Protein AF-A0A397H5K2-F1 (afdb_monomer_lite)

Sequence (214 aa):
MTKSHKAKKAKKAKRFSIASPIKAIKKKGKKNQKNKITKKQISQLGRFYYDLMTKKKNKKASSSSSSSSSSSSSSSSEQVSQSLISSSSSDEDKRIKPLDDESYKRIKKEVFLVVDSEMNTVYQINDRLTWAAQKHDVITKLLPPLKRKINKKYKVTGAEIIKMLQRRHRSRHRVNNIGNQGPRAVINDSRRKLKNTAINDKKKRRRRAVDFMI

pLDDT: mean 75.29, std 22.24, range [30.12, 97.62]

Organism: NCBI:txid1348612

Foldseek 3Di:
DDDDDDDDDDDDDDDDDPDDDDDDPPPPDPPPPDPDDDPVNVVVVVVVVVCVVVVVPPPDDDDDDDDDDDDDDDDDDDDDDDDPPPPPPPPVPPPPDPFDPVLLVVQLVVLVCCVVPVCCVQDNDDLQDDCVVCVVVCLPGVLPVSVVPGDPVGPDDSVSSSVSVNVVSVVSNVVVVQVVVDDVSVVVVVVVVVVVVVVVVVVVVVVVVVVVVD

Secondary structure (DSSP, 8-state):
--------------------------------------HHHHHHHHHHHHHHHHHTT-SS------------------------------------PPPPHHHHHHHHHHHHHHHHTTSTTT----TTS-HHHHHHHIIIIIHHHHHHHS-TTS---HHHHHHHHHHHHHHHHHHHHHHTT-HHHHHHHHHHHHHHHHHHHHHHHHHHHHHTT-

Radius of gyration: 37.09 Å; chains: 1; bounding box: 49×86×140 Å

Structure (mmCIF, N/CA/C/O backbone):
data_AF-A0A397H5K2-F1
#
_entry.id   AF-A0A397H5K2-F1
#
loop_
_atom_site.group_PDB
_atom_site.id
_atom_site.type_symbol
_atom_site.label_atom_id
_atom_site.label_alt_id
_atom_site.label_comp_id
_atom_site.label_asym_id
_atom_site.label_entity_id
_atom_site.label_seq_id
_atom_site.pdbx_PDB_ins_code
_atom_site.Cartn_x
_atom_site.Cartn_y
_atom_site.Cartn_z
_atom_site.occupancy
_atom_site.B_iso_or_equiv
_atom_site.auth_seq_id
_atom_site.auth_comp_id
_atom_site.auth_asym_id
_atom_site.auth_atom_id
_atom_site.pdbx_PDB_model_num
ATOM 1 N N . MET A 1 1 ? 10.176 -40.083 -82.878 1.00 45.12 1 MET A N 1
ATOM 2 C CA . MET A 1 1 ? 10.936 -39.079 -82.099 1.00 45.12 1 MET A CA 1
ATOM 3 C C . MET A 1 1 ? 10.334 -37.706 -82.348 1.00 45.12 1 MET A C 1
ATOM 5 O O . MET A 1 1 ? 10.550 -37.200 -83.430 1.00 45.12 1 MET A O 1
ATOM 9 N N . THR A 1 2 ? 9.615 -37.112 -81.392 1.00 45.12 2 THR A N 1
ATOM 10 C CA . THR A 1 2 ? 9.412 -35.648 -81.301 1.00 45.12 2 THR A CA 1
ATOM 11 C C . THR A 1 2 ? 8.829 -35.309 -79.925 1.00 45.12 2 THR A C 1
ATOM 13 O O . THR A 1 2 ? 7.713 -35.687 -79.585 1.00 45.12 2 THR A O 1
ATOM 16 N N . LYS A 1 3 ? 9.622 -34.619 -79.097 1.00 45.41 3 LYS A N 1
ATOM 17 C CA . LYS A 1 3 ? 9.184 -33.997 -77.838 1.00 45.41 3 LYS A CA 1
ATOM 18 C C . LYS A 1 3 ? 8.411 -32.718 -78.163 1.00 45.41 3 LYS A C 1
ATOM 20 O O . LYS A 1 3 ? 8.861 -31.947 -79.004 1.00 45.41 3 LYS A O 1
ATOM 25 N N . SER A 1 4 ? 7.340 -32.426 -77.428 1.00 47.06 4 SER A N 1
ATOM 26 C CA . SER A 1 4 ? 6.843 -31.052 -77.305 1.00 47.06 4 SER A CA 1
ATOM 27 C C . SER A 1 4 ? 6.248 -30.814 -75.919 1.00 47.06 4 SER A C 1
ATOM 29 O O . SER A 1 4 ? 5.194 -31.332 -75.561 1.00 47.06 4 SER A O 1
ATOM 31 N N . HIS A 1 5 ? 6.982 -30.035 -75.127 1.00 48.81 5 HIS A N 1
ATOM 32 C CA . HIS A 1 5 ? 6.535 -29.427 -73.882 1.00 48.81 5 HIS A CA 1
ATOM 33 C C . HIS A 1 5 ? 5.795 -28.125 -74.200 1.00 48.81 5 HIS A C 1
ATOM 35 O O . HIS A 1 5 ? 6.306 -27.309 -74.970 1.00 48.81 5 HIS A O 1
ATOM 41 N N . LYS A 1 6 ? 4.671 -27.840 -73.525 1.00 50.66 6 LYS A N 1
ATOM 42 C CA . LYS A 1 6 ? 4.200 -26.452 -73.408 1.00 50.66 6 LYS A CA 1
ATOM 43 C C . LYS A 1 6 ? 3.685 -26.103 -72.011 1.00 50.66 6 LYS A C 1
ATOM 45 O O . LYS A 1 6 ? 2.751 -26.686 -71.475 1.00 50.66 6 LYS A O 1
ATOM 50 N N . ALA A 1 7 ? 4.407 -25.132 -71.463 1.00 55.34 7 ALA A N 1
ATOM 51 C CA . ALA A 1 7 ? 4.370 -24.480 -70.164 1.00 55.34 7 ALA A CA 1
ATOM 52 C C . ALA A 1 7 ? 2.993 -24.066 -69.604 1.00 55.34 7 ALA A C 1
ATOM 54 O O . ALA A 1 7 ? 2.183 -23.427 -70.277 1.00 55.34 7 ALA A O 1
ATOM 55 N N . LYS A 1 8 ? 2.825 -24.284 -68.290 1.00 53.91 8 LYS A N 1
ATOM 56 C CA . LYS A 1 8 ? 1.855 -23.591 -67.427 1.00 53.91 8 LYS A CA 1
ATOM 57 C C . LYS A 1 8 ? 2.276 -22.120 -67.261 1.00 53.91 8 LYS A C 1
ATOM 59 O O . LYS A 1 8 ? 3.333 -21.840 -66.700 1.00 53.91 8 LYS A O 1
ATOM 64 N N . LYS A 1 9 ? 1.447 -21.169 -67.706 1.00 50.69 9 LYS A N 1
ATOM 65 C CA . LYS A 1 9 ? 1.611 -19.734 -67.399 1.00 50.69 9 LYS A CA 1
ATOM 66 C C . LYS A 1 9 ? 1.056 -19.432 -66.002 1.00 50.69 9 LYS A C 1
ATOM 68 O O . LYS A 1 9 ? -0.155 -19.438 -65.802 1.00 50.69 9 LYS A O 1
ATOM 73 N N . ALA A 1 10 ? 1.935 -19.119 -65.053 1.00 53.38 10 ALA A N 1
ATOM 74 C CA . ALA A 1 10 ? 1.568 -18.534 -63.765 1.00 53.38 10 ALA A CA 1
ATOM 75 C C . ALA A 1 10 ? 1.281 -17.028 -63.934 1.00 53.38 10 ALA A C 1
ATOM 77 O O . ALA A 1 10 ? 2.137 -16.271 -64.395 1.00 53.38 10 ALA A O 1
ATOM 78 N N . LYS A 1 11 ? 0.075 -16.576 -63.564 1.00 55.69 11 LYS A N 1
ATOM 79 C CA . LYS A 1 11 ? -0.276 -15.148 -63.509 1.00 55.69 11 LYS A CA 1
ATOM 80 C C . LYS A 1 11 ? 0.420 -14.506 -62.301 1.00 55.69 11 LYS A C 1
ATOM 82 O O . LYS A 1 11 ? 0.023 -14.712 -61.160 1.00 55.69 11 LYS A O 1
ATOM 87 N N . LYS A 1 12 ? 1.472 -13.726 -62.558 1.00 49.00 12 LYS A N 1
ATOM 88 C CA . LYS A 1 12 ? 2.195 -12.927 -61.558 1.00 49.00 12 LYS A CA 1
ATOM 89 C C . LYS A 1 12 ? 1.350 -11.704 -61.182 1.00 49.00 12 LYS A C 1
ATOM 91 O O . LYS A 1 12 ? 1.201 -10.787 -61.986 1.00 49.00 12 LYS A O 1
ATOM 96 N N . ALA A 1 13 ? 0.791 -11.690 -59.973 1.00 56.00 13 ALA A N 1
ATOM 97 C CA . ALA A 1 13 ? 0.089 -10.529 -59.434 1.00 56.00 13 ALA A CA 1
ATOM 98 C C . ALA A 1 13 ? 1.076 -9.362 -59.227 1.00 56.00 13 ALA A C 1
ATOM 100 O O . ALA A 1 13 ? 2.040 -9.475 -58.466 1.00 56.00 13 ALA A O 1
ATOM 101 N N . LYS A 1 14 ? 0.848 -8.236 -59.915 1.00 55.22 14 LYS A N 1
ATOM 102 C CA . LYS A 1 14 ? 1.554 -6.968 -59.674 1.00 55.22 14 LYS A CA 1
ATOM 103 C C . LYS A 1 14 ? 1.101 -6.411 -58.320 1.00 55.22 14 LYS A C 1
ATOM 105 O O . LYS A 1 14 ? 0.014 -5.856 -58.208 1.00 55.22 14 LYS A O 1
ATOM 110 N N . ARG A 1 15 ? 1.933 -6.561 -57.285 1.00 50.03 15 ARG A N 1
ATOM 111 C CA . ARG A 1 15 ? 1.780 -5.830 -56.018 1.00 50.03 15 ARG A CA 1
ATOM 112 C C . ARG A 1 15 ? 2.210 -4.383 -56.258 1.00 50.03 15 ARG A C 1
ATOM 114 O O . ARG A 1 15 ? 3.400 -4.115 -56.380 1.00 50.03 15 ARG A O 1
ATOM 121 N N . PHE A 1 16 ? 1.251 -3.468 -56.346 1.00 46.41 16 PHE A N 1
ATOM 122 C CA . PHE A 1 16 ? 1.527 -2.035 -56.295 1.00 46.41 16 PHE A CA 1
ATOM 123 C C . PHE A 1 16 ? 1.920 -1.666 -54.858 1.00 46.41 16 PHE A C 1
ATOM 125 O O . PHE A 1 16 ? 1.102 -1.708 -53.943 1.00 46.41 16 PHE A O 1
ATOM 132 N N . SER A 1 17 ? 3.200 -1.369 -54.645 1.00 47.09 17 SER A N 1
ATOM 133 C CA . SER A 1 17 ? 3.731 -0.853 -53.385 1.00 47.09 17 SER A CA 1
ATOM 134 C C . SER A 1 17 ? 3.527 0.659 -53.332 1.00 47.09 17 SER A C 1
ATOM 136 O O . SER A 1 17 ? 4.267 1.407 -53.969 1.00 47.09 17 SER A O 1
ATOM 138 N N . ILE A 1 18 ? 2.534 1.113 -52.571 1.00 55.47 18 ILE A N 1
ATOM 139 C CA . ILE A 1 18 ? 2.355 2.534 -52.258 1.00 55.47 18 ILE A CA 1
ATOM 140 C C . ILE A 1 18 ? 3.310 2.853 -51.103 1.00 55.47 18 ILE A C 1
ATOM 142 O O . ILE A 1 18 ? 2.991 2.650 -49.933 1.00 55.47 18 ILE A O 1
ATOM 146 N N . ALA A 1 19 ? 4.535 3.255 -51.432 1.00 51.81 19 ALA A N 1
ATOM 147 C CA . ALA A 1 19 ? 5.499 3.728 -50.449 1.00 51.81 19 ALA A CA 1
ATOM 148 C C . ALA A 1 19 ? 5.222 5.208 -50.152 1.00 51.81 19 ALA A C 1
ATOM 150 O O . ALA A 1 19 ? 5.597 6.084 -50.927 1.00 51.81 19 ALA A O 1
ATOM 151 N N . SER A 1 20 ? 4.562 5.494 -49.031 1.00 55.44 20 SER A N 1
ATOM 152 C CA . SER A 1 20 ? 4.450 6.865 -48.524 1.00 55.44 20 SER A CA 1
ATOM 153 C C . SER A 1 20 ? 5.780 7.285 -47.882 1.00 55.44 20 SER A C 1
ATOM 155 O O . SER A 1 20 ? 6.252 6.592 -46.976 1.00 55.44 20 SER A O 1
ATOM 157 N N . PRO A 1 21 ? 6.404 8.410 -48.277 1.00 52.28 21 PRO A N 1
ATOM 158 C CA . PRO A 1 21 ? 7.606 8.890 -47.609 1.00 52.28 21 PRO A CA 1
ATOM 159 C C . PRO A 1 21 ? 7.243 9.465 -46.233 1.00 52.28 21 PRO A C 1
ATOM 161 O O . PRO A 1 21 ? 6.681 10.555 -46.113 1.00 52.28 21 PRO A O 1
ATOM 164 N N . ILE A 1 22 ? 7.578 8.736 -45.166 1.00 59.78 22 ILE A N 1
ATOM 165 C CA . ILE A 1 22 ? 7.483 9.237 -43.791 1.00 59.78 22 ILE A CA 1
ATOM 166 C C . ILE A 1 22 ? 8.608 10.259 -43.593 1.00 59.78 22 ILE A C 1
ATOM 168 O O . ILE A 1 22 ? 9.769 9.900 -43.397 1.00 59.78 22 ILE A O 1
ATOM 172 N N . LYS A 1 23 ? 8.275 11.554 -43.634 1.00 56.56 23 LYS A N 1
ATOM 173 C CA . LYS A 1 23 ? 9.193 12.621 -43.215 1.00 56.56 23 LYS A CA 1
ATOM 174 C C . LYS A 1 23 ? 9.521 12.434 -41.730 1.00 56.56 23 LYS A C 1
ATOM 176 O O . LYS A 1 23 ? 8.657 12.568 -40.865 1.00 56.56 23 LYS A O 1
ATOM 181 N N . ALA A 1 24 ? 10.780 12.125 -41.431 1.00 57.22 24 ALA A N 1
ATOM 182 C CA . ALA A 1 24 ? 11.277 12.009 -40.069 1.00 57.22 24 ALA A CA 1
ATOM 183 C C . ALA A 1 24 ? 11.284 13.387 -39.382 1.00 57.22 24 ALA A C 1
ATOM 185 O O . ALA A 1 24 ? 12.167 14.213 -39.608 1.00 57.22 24 ALA A O 1
ATOM 186 N N . ILE A 1 25 ? 10.311 13.638 -38.504 1.00 58.19 25 ILE A N 1
ATOM 187 C CA . ILE A 1 25 ? 10.335 14.798 -37.609 1.00 58.19 25 ILE A CA 1
ATOM 188 C C . ILE A 1 25 ? 11.354 14.509 -36.502 1.00 58.19 25 ILE A C 1
ATOM 190 O O . ILE A 1 25 ? 11.092 13.772 -35.548 1.00 58.19 25 ILE A O 1
ATOM 194 N N . LYS A 1 26 ? 12.546 15.100 -36.626 1.00 52.75 26 LYS A N 1
ATOM 195 C CA . LYS A 1 26 ? 13.606 15.070 -35.613 1.00 52.75 26 LYS A CA 1
ATOM 196 C C . LYS A 1 26 ? 13.144 15.860 -34.382 1.00 52.75 26 LYS A C 1
ATOM 198 O O . LYS A 1 26 ? 13.408 17.054 -34.264 1.00 52.75 26 LYS A O 1
ATOM 203 N N . LYS A 1 27 ? 12.452 15.205 -33.442 1.00 56.56 27 LYS A N 1
ATOM 204 C CA . LYS A 1 27 ? 12.183 15.776 -32.112 1.00 56.56 27 LYS A CA 1
ATOM 205 C C . LYS A 1 27 ? 13.523 16.048 -31.419 1.00 56.56 27 LYS A C 1
ATOM 207 O O . LYS A 1 27 ? 14.153 15.134 -30.889 1.00 56.56 27 LYS A O 1
ATOM 212 N N . LYS A 1 28 ? 13.965 17.311 -31.408 1.00 51.00 28 LYS A N 1
ATOM 213 C CA . LYS A 1 28 ? 15.027 17.789 -30.512 1.00 51.00 28 LYS A CA 1
ATOM 214 C C . LYS A 1 28 ? 14.521 17.641 -29.075 1.00 51.00 28 LYS A C 1
ATOM 216 O O . LYS A 1 28 ? 13.790 18.486 -28.570 1.00 51.00 28 LYS A O 1
ATOM 221 N N . GLY A 1 29 ? 14.884 16.541 -28.422 1.00 45.09 29 GLY A N 1
ATOM 222 C CA . GLY A 1 29 ? 14.661 16.372 -26.993 1.00 45.09 29 GLY A CA 1
ATOM 223 C C . GLY A 1 29 ? 15.452 17.427 -26.224 1.00 45.09 29 GLY A C 1
ATOM 224 O O . GLY A 1 29 ? 16.683 17.405 -26.236 1.00 45.09 29 GLY A O 1
ATOM 225 N N . LYS A 1 30 ? 14.762 18.345 -25.538 1.00 57.81 30 LYS A N 1
ATOM 226 C CA . LYS A 1 30 ? 15.379 19.157 -24.485 1.00 57.81 30 LYS A CA 1
ATOM 227 C C . LYS A 1 30 ? 15.817 18.200 -23.371 1.00 57.81 30 LYS A C 1
ATOM 229 O O . LYS A 1 30 ? 14.989 17.666 -22.636 1.00 57.81 30 LYS A O 1
ATOM 234 N N . LYS A 1 31 ? 17.123 17.934 -23.276 1.00 53.41 31 LYS A N 1
ATOM 235 C CA . LYS A 1 31 ? 17.721 17.253 -22.121 1.00 53.41 31 LYS A CA 1
ATOM 236 C C . LYS A 1 31 ? 17.530 18.158 -20.904 1.00 53.41 31 LYS A C 1
ATOM 238 O O . LYS A 1 31 ? 18.210 19.171 -20.787 1.00 53.41 31 LYS A O 1
ATOM 243 N N . ASN A 1 32 ? 16.635 17.779 -19.997 1.00 55.97 32 ASN A N 1
ATOM 244 C CA . ASN A 1 32 ? 16.590 18.353 -18.655 1.00 55.97 32 ASN A CA 1
ATOM 245 C C . ASN A 1 32 ? 17.925 18.052 -17.961 1.00 55.97 32 ASN A C 1
ATOM 247 O O . ASN A 1 32 ? 18.196 16.902 -17.601 1.00 55.97 32 ASN A O 1
ATOM 251 N N . GLN A 1 33 ? 18.775 19.069 -17.810 1.00 58.09 33 GLN A N 1
ATOM 252 C CA . GLN A 1 33 ? 19.992 18.974 -17.012 1.00 58.09 33 GLN A CA 1
ATOM 253 C C . GLN A 1 33 ? 19.581 18.799 -15.547 1.00 58.09 33 GLN A C 1
ATOM 255 O O . GLN A 1 33 ? 19.110 19.723 -14.893 1.00 58.09 33 GLN A O 1
ATOM 260 N N . LYS A 1 34 ? 19.700 17.574 -15.031 1.00 62.16 34 LYS A N 1
ATOM 261 C CA . LYS A 1 34 ? 19.587 17.324 -13.593 1.00 62.16 34 LYS A CA 1
ATOM 262 C C . LYS A 1 34 ? 20.879 17.810 -12.944 1.00 62.16 34 LYS A C 1
ATOM 264 O O . LYS A 1 34 ? 21.931 17.220 -13.186 1.00 62.16 34 LYS A O 1
ATOM 269 N N . ASN A 1 35 ? 20.788 18.859 -12.129 1.00 67.56 35 ASN A N 1
ATOM 270 C CA . ASN A 1 35 ? 21.911 19.369 -11.346 1.00 67.56 35 ASN A CA 1
ATOM 271 C C . ASN A 1 35 ? 22.509 18.237 -10.500 1.00 67.56 35 ASN A C 1
ATOM 273 O O . ASN A 1 35 ? 21.840 17.640 -9.653 1.00 67.56 35 ASN A O 1
ATOM 277 N N . LYS A 1 36 ? 23.768 17.896 -10.779 1.00 74.38 36 LYS A N 1
ATOM 278 C CA . LYS A 1 36 ? 24.486 16.813 -10.110 1.00 74.38 36 LYS A CA 1
ATOM 279 C C . LYS A 1 36 ? 24.989 17.339 -8.769 1.00 74.38 36 LYS A C 1
ATOM 281 O O . LYS A 1 36 ? 25.956 18.092 -8.729 1.00 74.38 36 LYS A O 1
ATOM 286 N N . ILE A 1 37 ? 24.319 16.955 -7.683 1.00 78.44 37 ILE A N 1
ATOM 287 C CA . ILE A 1 37 ? 24.736 17.319 -6.324 1.00 78.44 37 ILE A CA 1
ATOM 288 C C . ILE A 1 37 ? 26.143 16.763 -6.083 1.00 78.44 37 ILE A C 1
ATOM 290 O O . ILE A 1 37 ? 26.397 15.570 -6.280 1.00 78.44 37 ILE A O 1
ATOM 294 N N . THR A 1 38 ? 27.071 17.630 -5.687 1.00 82.88 38 THR A N 1
ATOM 295 C CA . THR A 1 38 ? 28.465 17.241 -5.446 1.00 82.88 38 THR A CA 1
ATOM 296 C C . THR A 1 38 ? 28.637 16.678 -4.035 1.00 82.88 38 THR A C 1
ATOM 298 O O . THR A 1 38 ? 27.912 17.036 -3.107 1.00 82.88 38 THR A O 1
ATOM 301 N N . LYS A 1 39 ? 29.646 15.818 -3.829 1.00 76.94 39 LYS A N 1
ATOM 302 C CA . LYS A 1 39 ? 29.989 15.293 -2.490 1.00 76.94 39 LYS A CA 1
ATOM 303 C C . LYS A 1 39 ? 30.242 16.417 -1.470 1.00 76.94 39 LYS A C 1
ATOM 305 O O . LYS A 1 39 ? 29.954 16.246 -0.290 1.00 76.94 39 LYS A O 1
ATOM 310 N N . LYS A 1 40 ? 30.725 17.575 -1.936 1.00 82.12 40 LYS A N 1
ATOM 311 C CA . LYS A 1 40 ? 30.981 18.764 -1.114 1.00 82.12 40 LYS A CA 1
ATOM 312 C C . LYS A 1 40 ? 29.686 19.371 -0.562 1.00 82.12 40 LYS A C 1
ATOM 314 O O . LYS A 1 40 ? 29.622 19.645 0.630 1.00 82.12 40 LYS A O 1
ATOM 319 N N . GLN A 1 41 ? 28.639 19.477 -1.385 1.00 83.38 41 GLN A N 1
ATOM 320 C CA . GLN A 1 41 ? 27.318 19.957 -0.950 1.00 83.38 41 GLN A CA 1
ATOM 321 C C . GLN A 1 41 ? 26.682 19.028 0.094 1.00 83.38 41 GLN A C 1
ATOM 323 O O . GLN A 1 41 ? 26.104 19.491 1.072 1.00 83.38 41 GLN A O 1
ATOM 328 N N . ILE A 1 42 ? 26.844 17.711 -0.070 1.00 84.75 42 ILE A N 1
ATOM 329 C CA . ILE A 1 42 ? 26.328 16.717 0.887 1.00 84.75 42 ILE A CA 1
ATOM 330 C C . ILE A 1 42 ? 27.089 16.793 2.220 1.00 84.75 42 ILE A C 1
ATOM 332 O O . ILE A 1 42 ? 26.476 16.749 3.282 1.00 84.75 42 ILE A O 1
ATOM 336 N N . SER A 1 43 ? 28.416 16.950 2.169 1.00 84.19 43 SER A N 1
ATOM 337 C CA . SER A 1 43 ? 29.267 17.115 3.356 1.00 84.19 43 SER A CA 1
ATOM 338 C C . SER A 1 43 ? 28.924 18.381 4.152 1.00 84.19 43 SER A C 1
ATOM 340 O O . SER A 1 43 ? 28.781 18.323 5.374 1.00 84.19 43 SER A O 1
ATOM 342 N N . GLN A 1 44 ? 28.712 19.508 3.465 1.00 87.81 44 GLN A N 1
ATOM 343 C CA . GLN A 1 44 ? 28.306 20.769 4.094 1.00 87.81 44 GLN A CA 1
ATOM 344 C C . GLN A 1 44 ? 26.953 20.643 4.803 1.00 87.81 44 GLN A C 1
ATOM 346 O O . GLN A 1 44 ? 26.820 21.073 5.947 1.00 87.81 44 GLN A O 1
ATOM 351 N N . LEU A 1 45 ? 25.980 19.986 4.165 1.00 88.62 45 LEU A N 1
ATOM 352 C CA . LEU A 1 45 ? 24.676 19.735 4.777 1.00 88.62 45 LEU A CA 1
ATOM 353 C C . LEU A 1 45 ? 24.782 18.811 6.003 1.00 88.62 45 LEU A C 1
ATOM 355 O O . LEU A 1 45 ? 24.093 19.024 6.998 1.00 88.62 45 LEU A O 1
ATOM 359 N N . GLY A 1 46 ? 25.677 17.819 5.954 1.00 87.62 46 GLY A N 1
ATOM 360 C CA . GLY A 1 46 ? 25.965 16.931 7.082 1.00 87.62 46 GLY A CA 1
ATOM 361 C C . GLY A 1 46 ? 26.549 17.666 8.292 1.00 87.62 46 GLY A C 1
ATOM 362 O O . GLY A 1 46 ? 26.075 17.460 9.407 1.00 87.62 46 GLY A O 1
ATOM 363 N N . ARG A 1 47 ? 27.522 18.565 8.076 1.00 83.12 47 ARG A N 1
ATOM 364 C CA . ARG A 1 47 ? 28.091 19.418 9.138 1.00 83.12 47 ARG A CA 1
ATOM 365 C C . ARG A 1 47 ? 27.043 20.344 9.751 1.00 83.12 47 ARG A C 1
ATOM 367 O O . ARG A 1 47 ? 26.895 20.355 10.966 1.00 83.12 47 ARG A O 1
ATOM 374 N N . PHE A 1 48 ? 26.260 21.029 8.916 1.00 87.06 48 PHE A N 1
ATOM 375 C CA . PHE A 1 48 ? 25.182 21.908 9.377 1.00 87.06 48 PHE A CA 1
ATOM 376 C C . PHE A 1 48 ? 24.174 21.174 10.274 1.00 87.06 48 PHE A C 1
ATOM 378 O O . PHE A 1 48 ? 23.778 21.677 11.323 1.00 87.06 48 PHE A O 1
ATOM 385 N N . TYR A 1 49 ? 23.785 19.956 9.888 1.00 81.44 49 TYR A N 1
ATOM 386 C CA . TYR A 1 49 ? 22.863 19.145 10.677 1.00 81.44 49 TYR A CA 1
ATOM 387 C C . TYR A 1 49 ? 23.473 18.678 12.007 1.00 81.44 49 TYR A C 1
ATOM 389 O O . TYR A 1 49 ? 22.788 18.671 13.031 1.00 81.44 49 TYR A O 1
ATOM 397 N N . TYR A 1 50 ? 24.757 18.315 12.007 1.00 77.50 50 TYR A N 1
ATOM 398 C CA . TYR A 1 50 ? 25.470 17.908 13.216 1.00 77.50 50 TYR A CA 1
ATOM 399 C C . TYR A 1 50 ? 25.574 19.061 14.226 1.00 77.50 50 TYR A C 1
ATOM 401 O O . TYR A 1 50 ? 25.253 18.865 15.395 1.00 77.50 50 TYR A O 1
ATOM 409 N N . ASP A 1 51 ? 25.900 20.273 13.770 1.00 81.88 51 ASP A N 1
ATOM 410 C CA . ASP A 1 51 ? 25.983 21.467 14.623 1.00 81.88 51 ASP A CA 1
ATOM 411 C C . ASP A 1 51 ? 24.629 21.841 15.245 1.00 81.88 51 ASP A C 1
ATOM 413 O O . ASP A 1 51 ? 24.551 22.227 16.412 1.00 81.88 51 ASP A O 1
ATOM 417 N N . LEU A 1 52 ? 23.535 21.679 14.495 1.00 77.69 52 LEU A N 1
ATOM 418 C CA . LEU A 1 52 ? 22.169 21.886 14.990 1.00 77.69 52 LEU A CA 1
ATOM 419 C C . LEU A 1 52 ? 21.798 20.893 16.101 1.00 77.69 52 LEU A C 1
ATOM 421 O O . LEU A 1 52 ? 21.152 21.256 17.086 1.00 77.69 52 LEU A O 1
ATOM 425 N N . MET A 1 53 ? 22.224 19.640 15.949 1.00 72.81 53 MET A N 1
ATOM 426 C CA . MET A 1 53 ? 21.973 18.570 16.914 1.00 72.81 53 MET A CA 1
ATOM 427 C C . MET A 1 53 ? 22.812 18.732 18.187 1.00 72.81 53 MET A C 1
ATOM 429 O O . MET A 1 53 ? 22.332 18.430 19.280 1.00 72.81 53 MET A O 1
ATOM 433 N N . THR A 1 54 ? 24.043 19.232 18.076 1.00 70.69 54 THR A N 1
ATOM 434 C CA . THR A 1 54 ? 24.962 19.384 19.214 1.00 70.69 54 THR A CA 1
ATOM 435 C C . THR A 1 54 ? 24.763 20.698 19.967 1.00 70.69 54 THR A C 1
ATOM 437 O O . THR A 1 54 ? 24.853 20.697 21.196 1.00 70.69 54 THR A O 1
ATOM 440 N N . LYS A 1 55 ? 24.359 21.794 19.302 1.00 64.38 55 LYS A N 1
ATOM 441 C CA . LYS A 1 55 ? 23.989 23.054 19.984 1.00 64.38 55 LYS A CA 1
ATOM 442 C C . LYS A 1 55 ? 22.822 22.891 20.954 1.00 64.38 55 LYS A C 1
ATOM 444 O O . LYS A 1 55 ? 22.781 23.571 21.975 1.00 64.38 55 LYS A O 1
ATOM 449 N N . LYS A 1 56 ? 21.891 21.972 20.683 1.00 56.06 56 LYS A N 1
ATOM 450 C CA . LYS A 1 56 ? 20.756 21.709 21.582 1.00 56.06 56 LYS A CA 1
ATOM 451 C C . LYS A 1 56 ? 21.167 20.998 22.882 1.00 56.06 56 LYS A C 1
ATOM 453 O O . LYS A 1 56 ? 20.385 20.994 23.827 1.00 56.06 56 LYS A O 1
ATOM 458 N N . LYS A 1 57 ? 22.373 20.417 22.950 1.00 52.97 57 LYS A N 1
ATOM 459 C CA . LYS A 1 57 ? 22.804 19.566 24.071 1.00 52.97 57 LYS A CA 1
ATOM 460 C C . LYS A 1 57 ? 23.728 20.254 25.088 1.00 52.97 57 LYS A C 1
ATOM 462 O O . LYS A 1 57 ? 23.817 19.774 26.209 1.00 52.97 57 LYS A O 1
ATOM 467 N N . ASN A 1 58 ? 24.322 21.405 24.758 1.00 50.97 58 ASN A N 1
ATOM 468 C CA . ASN A 1 58 ? 25.300 22.091 25.617 1.00 50.97 58 ASN A CA 1
ATOM 469 C C . ASN A 1 58 ? 24.779 23.425 26.184 1.00 50.97 58 ASN A C 1
ATOM 471 O O . ASN A 1 58 ? 25.423 24.459 26.044 1.00 50.97 58 ASN A O 1
ATOM 475 N N . LYS A 1 59 ? 23.605 23.414 26.832 1.00 49.12 59 LYS A N 1
ATOM 476 C CA . LYS A 1 59 ? 23.115 24.554 27.638 1.00 49.12 59 LYS A CA 1
ATOM 477 C C . LYS A 1 59 ? 23.044 24.255 29.141 1.00 49.12 59 LYS A C 1
ATOM 479 O O . LYS A 1 59 ? 22.224 24.830 29.850 1.00 49.12 59 LYS A O 1
ATOM 484 N N . LYS A 1 60 ? 23.885 23.342 29.634 1.00 44.97 60 LYS A N 1
ATOM 485 C CA . LYS A 1 60 ? 24.008 23.065 31.070 1.00 44.97 60 LYS A CA 1
ATOM 486 C C . LYS A 1 60 ? 25.404 22.530 31.401 1.00 44.97 60 LYS A C 1
ATOM 488 O O . LYS A 1 60 ? 25.602 21.326 31.332 1.00 44.97 60 LYS A O 1
ATOM 493 N N . ALA A 1 61 ? 26.339 23.443 31.681 1.00 40.91 61 ALA A N 1
ATOM 494 C CA . ALA A 1 61 ? 27.473 23.309 32.612 1.00 40.91 61 ALA A CA 1
ATOM 495 C C . ALA A 1 61 ? 28.604 24.285 32.236 1.00 40.91 61 ALA A C 1
ATOM 497 O O . ALA A 1 61 ? 29.387 23.990 31.340 1.00 40.91 61 ALA A O 1
ATOM 498 N N . SER A 1 62 ? 28.672 25.419 32.939 1.00 35.34 62 SER A N 1
ATOM 499 C CA . SER A 1 62 ? 29.923 26.064 33.376 1.00 35.34 62 SER A CA 1
ATOM 500 C C . SER A 1 62 ? 29.584 27.331 34.177 1.00 35.34 62 SER A C 1
ATOM 502 O O . SER A 1 62 ? 29.407 28.410 33.616 1.00 35.34 62 SER A O 1
ATOM 504 N N . SER A 1 63 ? 29.445 27.175 35.495 1.00 35.50 63 SER A N 1
ATOM 505 C CA . SER A 1 63 ? 29.850 28.185 36.488 1.00 35.50 63 SER A CA 1
ATOM 506 C C . SER A 1 63 ? 31.370 28.402 36.359 1.00 35.50 63 SER A C 1
ATOM 508 O O . SER A 1 63 ? 32.063 27.440 36.041 1.00 35.50 63 SER A O 1
ATOM 510 N N . SER A 1 64 ? 31.939 29.600 36.522 1.00 35.47 64 SER A N 1
ATOM 511 C CA . SER A 1 64 ? 32.063 30.294 37.816 1.00 35.47 64 SER A CA 1
ATOM 512 C C . SER A 1 64 ? 32.516 31.771 37.698 1.00 35.47 64 SER A C 1
ATOM 514 O O . SER A 1 64 ? 33.405 32.052 36.902 1.00 35.47 64 SER A O 1
ATOM 516 N N . SER A 1 65 ? 31.891 32.628 38.535 1.00 38.03 65 SER A N 1
ATOM 517 C CA . SER A 1 65 ? 32.367 33.776 39.374 1.00 38.03 65 SER A CA 1
ATOM 518 C C . SER A 1 65 ? 33.485 34.723 38.882 1.00 38.03 65 SER A C 1
ATOM 520 O O . SER A 1 65 ? 34.447 34.268 38.287 1.00 38.03 65 SER A O 1
ATOM 522 N N . SER A 1 66 ? 33.519 36.033 39.169 1.00 35.50 66 SER A N 1
ATOM 523 C CA . SER A 1 66 ? 33.130 36.825 40.365 1.00 35.50 66 SER A CA 1
ATOM 524 C C . SER A 1 66 ? 33.113 38.330 39.998 1.00 35.50 66 SER A C 1
ATOM 526 O O . SER A 1 66 ? 33.900 38.727 39.147 1.00 35.50 66 SER A O 1
ATOM 528 N N . SER A 1 67 ? 32.285 39.198 40.590 1.00 32.38 67 SER A N 1
ATOM 529 C CA . SER A 1 67 ? 32.673 39.985 41.778 1.00 32.38 67 SER A CA 1
ATOM 530 C C . SER A 1 67 ? 31.484 40.716 42.433 1.00 32.38 67 SER A C 1
ATOM 532 O O . SER A 1 67 ? 30.457 40.987 41.818 1.00 32.38 67 SER A O 1
ATOM 534 N N . SER A 1 68 ? 31.664 40.985 43.723 1.00 38.97 68 SER A N 1
ATOM 535 C CA . SER A 1 68 ? 30.749 41.519 44.736 1.00 38.97 68 SER A CA 1
ATOM 536 C C . SER A 1 68 ? 30.797 43.042 44.904 1.00 38.97 68 SER A C 1
ATOM 538 O O . SER A 1 68 ? 31.891 43.601 44.875 1.00 38.97 68 SER A O 1
ATOM 540 N N . SER A 1 69 ? 29.673 43.655 45.299 1.00 32.25 69 SER A N 1
ATOM 541 C CA . SER A 1 69 ? 29.625 44.690 46.351 1.00 32.25 69 SER A CA 1
ATOM 542 C C . SER A 1 69 ? 28.191 44.945 46.863 1.00 32.25 69 SER A C 1
ATOM 544 O O . SER A 1 69 ? 27.206 44.769 46.154 1.00 32.25 69 SER A O 1
ATOM 546 N N . SER A 1 70 ? 28.144 45.272 48.157 1.00 36.53 70 SER A N 1
ATOM 547 C CA . SER A 1 70 ? 27.068 45.538 49.139 1.00 36.53 70 SER A CA 1
ATOM 548 C C . SER A 1 70 ? 26.103 46.694 48.772 1.00 36.53 70 SER A C 1
ATOM 550 O O . SER A 1 70 ? 26.431 47.461 47.880 1.00 36.53 70 SER A O 1
ATOM 552 N N . SER A 1 71 ? 24.926 46.941 49.379 1.00 34.16 71 SER A N 1
ATOM 553 C CA . SER A 1 71 ? 24.536 46.934 50.807 1.00 34.16 71 SER A CA 1
ATOM 554 C C . SER A 1 71 ? 23.007 47.120 51.030 1.00 34.16 71 SER A C 1
ATOM 556 O O . SER A 1 71 ? 22.355 47.821 50.266 1.00 34.16 71 SER A O 1
ATOM 558 N N . SER A 1 72 ? 22.505 46.551 52.143 1.00 34.41 72 SER A N 1
ATOM 559 C CA . SER A 1 72 ? 21.437 47.004 53.082 1.00 34.41 72 SER A CA 1
ATOM 560 C C . SER A 1 72 ? 20.066 47.532 52.602 1.00 34.41 72 SER A C 1
ATOM 562 O O . SER A 1 72 ? 19.986 48.617 52.039 1.00 34.41 72 SER A O 1
ATOM 564 N N . SER A 1 73 ? 18.964 46.913 53.063 1.00 30.12 73 SER A N 1
ATOM 565 C CA . SER A 1 73 ? 18.120 47.393 54.196 1.00 30.12 73 SER A CA 1
ATOM 566 C C . SER A 1 73 ? 16.727 46.714 54.277 1.00 30.12 73 SER A C 1
ATOM 568 O O . SER A 1 73 ? 16.087 46.439 53.271 1.00 30.12 73 SER A O 1
ATOM 570 N N . SER A 1 74 ? 16.342 46.406 55.524 1.00 34.19 74 SER A N 1
ATOM 571 C CA . SER A 1 74 ? 15.023 46.150 56.154 1.00 34.19 74 SER A CA 1
ATOM 572 C C . SER A 1 74 ? 13.731 45.986 55.328 1.00 34.19 74 SER A C 1
ATOM 574 O O . SER A 1 74 ? 13.357 46.885 54.585 1.00 34.19 74 SER A O 1
ATOM 576 N N . SER A 1 75 ? 12.926 44.965 55.667 1.00 30.94 75 SER A N 1
ATOM 577 C CA . SER A 1 75 ? 11.577 45.125 56.267 1.00 30.94 75 SER A CA 1
ATOM 578 C C . SER A 1 75 ? 10.780 43.809 56.254 1.00 30.94 75 SER 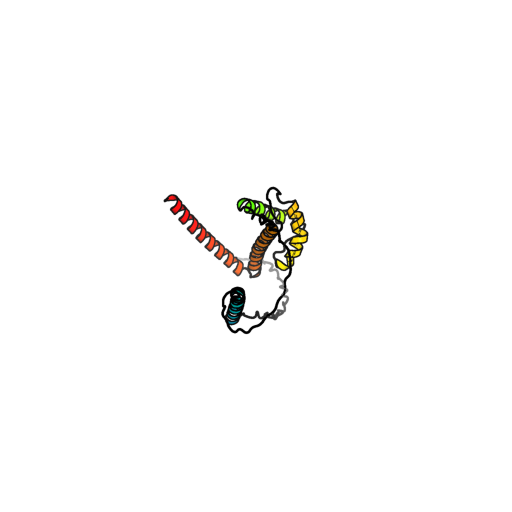A C 1
ATOM 580 O O . SER A 1 75 ? 10.718 43.120 55.240 1.00 30.94 75 SER A O 1
ATOM 582 N N . SER A 1 76 ? 10.144 43.506 57.388 1.00 39.84 76 SER A N 1
ATOM 583 C CA . SER A 1 76 ? 9.167 42.436 57.635 1.00 39.84 76 SER A CA 1
ATOM 584 C C . SER A 1 76 ? 8.054 42.323 56.592 1.00 39.84 76 SER A C 1
ATOM 586 O O . SER A 1 76 ? 7.554 43.346 56.130 1.00 39.84 76 SER A O 1
ATOM 588 N N . SER A 1 77 ? 7.585 41.094 56.331 1.00 40.22 77 SER A N 1
ATOM 589 C CA . SER A 1 77 ? 6.225 40.776 55.847 1.00 40.22 77 SER A CA 1
ATOM 590 C C . SER A 1 77 ? 5.920 39.275 56.014 1.00 40.22 77 SER A C 1
ATOM 592 O O . SER A 1 77 ? 6.363 38.445 55.229 1.00 40.22 77 SER A O 1
ATOM 594 N N . GLU A 1 78 ? 5.247 38.940 57.114 1.00 38.28 78 GLU A N 1
ATOM 595 C CA . GLU A 1 78 ? 3.968 38.209 57.165 1.00 38.28 78 GLU A CA 1
ATOM 596 C C . GLU A 1 78 ? 3.582 37.254 56.002 1.00 38.28 78 GLU A C 1
ATOM 598 O O . GLU A 1 78 ? 3.354 37.679 54.874 1.00 38.28 78 GLU A O 1
ATOM 603 N N . GLN A 1 79 ? 3.318 35.996 56.393 1.00 39.59 79 GLN A N 1
ATOM 604 C CA . GLN A 1 79 ? 2.278 35.084 55.878 1.00 39.59 79 GLN A CA 1
ATOM 605 C C . GLN A 1 79 ? 2.485 34.408 54.503 1.00 39.59 79 GLN A C 1
ATOM 607 O O . GLN A 1 79 ? 2.526 35.029 53.448 1.00 39.59 79 GLN A O 1
ATOM 612 N N . VAL A 1 80 ? 2.487 33.071 54.513 1.00 32.88 80 VAL A N 1
ATOM 613 C CA . VAL A 1 80 ? 1.376 32.211 54.046 1.00 32.88 80 VAL A CA 1
ATOM 614 C C . VAL A 1 80 ? 1.924 30.790 53.889 1.00 32.88 80 VAL A C 1
ATOM 616 O O . VAL A 1 80 ? 2.727 30.488 53.005 1.00 32.88 80 VAL A O 1
ATOM 619 N N . SER A 1 81 ? 1.445 29.898 54.753 1.00 42.19 81 SER A N 1
ATOM 620 C CA . SER A 1 81 ? 1.623 28.453 54.656 1.00 42.19 81 SER A CA 1
ATOM 621 C C . SER A 1 81 ? 1.032 27.934 53.343 1.00 42.19 81 SER A C 1
ATOM 623 O O . SER A 1 81 ? -0.179 27.752 53.224 1.00 42.19 81 SER A O 1
ATOM 625 N N . GLN A 1 82 ? 1.876 27.673 52.343 1.00 40.41 82 GLN A N 1
ATOM 626 C CA . GLN A 1 82 ? 1.454 26.961 51.140 1.00 40.41 82 GLN A CA 1
ATOM 627 C C . GLN A 1 82 ? 1.481 25.458 51.410 1.00 40.41 82 GLN A C 1
ATOM 629 O O . GLN A 1 82 ? 2.510 24.789 51.344 1.00 40.41 82 GLN A O 1
ATOM 634 N N . SER A 1 83 ? 0.296 24.969 51.768 1.00 43.03 83 SER A N 1
ATOM 635 C CA . SER A 1 83 ? -0.087 23.564 51.814 1.00 43.03 83 SER A CA 1
ATOM 636 C C . SER A 1 83 ? 0.467 22.791 50.614 1.00 43.03 83 SER A C 1
ATOM 638 O O . SER A 1 83 ? 0.198 23.111 49.453 1.00 43.03 83 SER A O 1
ATOM 640 N N . LEU A 1 84 ? 1.233 21.748 50.929 1.00 44.91 84 LEU A N 1
ATOM 641 C CA . LEU A 1 84 ? 1.726 20.729 50.016 1.00 44.91 84 LEU A CA 1
ATOM 642 C C . LEU A 1 84 ? 0.556 19.872 49.514 1.00 44.91 84 LEU A C 1
ATOM 644 O O . LEU A 1 84 ? 0.393 18.720 49.910 1.00 44.91 84 LEU A O 1
ATOM 648 N N . ILE A 1 85 ? -0.241 20.401 48.590 1.00 41.19 85 ILE A N 1
ATOM 649 C CA . ILE A 1 85 ? -1.047 19.561 47.704 1.00 41.19 85 ILE A CA 1
ATOM 650 C C . ILE A 1 85 ? -0.111 18.947 46.666 1.00 41.19 85 ILE A C 1
ATOM 652 O O . ILE A 1 85 ? 0.051 19.433 45.547 1.00 41.19 85 ILE A O 1
ATOM 656 N N . SER A 1 86 ? 0.517 17.839 47.064 1.00 36.09 86 SER A N 1
ATOM 657 C CA . SER A 1 86 ? 1.025 16.841 46.128 1.00 36.09 86 SER A CA 1
ATOM 658 C C . SER A 1 86 ? -0.171 16.224 45.411 1.00 36.09 86 SER A C 1
ATOM 660 O O . SER A 1 86 ? -0.629 15.133 45.744 1.00 36.09 86 SER A O 1
ATOM 662 N N . SER A 1 87 ? -0.686 16.930 44.408 1.00 36.28 87 SER A N 1
ATOM 663 C CA . SER A 1 87 ? -1.470 16.314 43.349 1.00 36.28 87 SER A CA 1
ATOM 664 C C . SER A 1 87 ? -0.512 15.419 42.578 1.00 36.28 87 SER A C 1
ATOM 666 O O . SER A 1 87 ? 0.086 15.822 41.581 1.00 36.28 87 SER A O 1
ATOM 668 N N . SER A 1 88 ? -0.331 14.198 43.083 1.00 41.50 88 SER A N 1
ATOM 669 C CA . SER A 1 88 ? 0.196 13.082 42.313 1.00 41.50 88 SER A CA 1
ATOM 670 C C . SER A 1 88 ? -0.833 12.784 41.226 1.00 41.50 88 SER A C 1
ATOM 672 O O . SER A 1 88 ? -1.660 11.880 41.335 1.00 41.50 88 SER A O 1
ATOM 674 N N . SER A 1 89 ? -0.821 13.623 40.188 1.00 44.34 89 SER A N 1
ATOM 675 C CA . SER A 1 89 ? -1.362 13.290 38.885 1.00 44.34 89 SER A CA 1
ATOM 676 C C . SER A 1 89 ? -0.494 12.153 38.379 1.00 44.34 89 SER A C 1
ATOM 678 O O . SER A 1 89 ? 0.486 12.355 37.663 1.00 44.34 89 SER A O 1
ATOM 680 N N . SER A 1 90 ? -0.824 10.935 38.803 1.00 45.56 90 SER A N 1
ATOM 681 C CA . SER A 1 90 ? -0.530 9.764 37.998 1.00 45.56 90 SER A CA 1
ATOM 682 C C . SER A 1 90 ? -1.409 9.892 36.760 1.00 45.56 90 SER A C 1
ATOM 684 O O . SER A 1 90 ? -2.447 9.246 36.625 1.00 45.56 90 SER A O 1
ATOM 686 N N . ASP A 1 91 ? -1.002 10.797 35.866 1.00 46.88 91 ASP A N 1
ATOM 687 C CA . ASP A 1 91 ? -1.203 10.638 34.444 1.00 46.88 91 ASP A CA 1
ATOM 688 C C . ASP A 1 91 ? -0.567 9.290 34.126 1.00 46.88 91 ASP A C 1
ATOM 690 O O . ASP A 1 91 ? 0.615 9.194 33.799 1.00 46.88 91 ASP A O 1
ATOM 694 N N . GLU A 1 92 ? -1.355 8.229 34.305 1.00 46.84 92 GLU A N 1
ATOM 695 C CA . GLU A 1 92 ? -1.178 6.975 33.604 1.00 46.84 92 GLU A CA 1
ATOM 696 C C . GLU A 1 92 ? -1.088 7.372 32.147 1.00 46.84 92 GLU A C 1
ATOM 698 O O . GLU A 1 92 ? -2.091 7.649 31.481 1.00 46.84 92 GLU A O 1
ATOM 703 N N . ASP A 1 93 ? 0.164 7.535 31.741 1.00 50.28 93 ASP A N 1
ATOM 704 C CA . ASP A 1 93 ? 0.659 7.966 30.464 1.00 50.28 93 ASP A CA 1
ATOM 705 C C . ASP A 1 93 ? -0.262 7.304 29.438 1.00 50.28 93 ASP A C 1
ATOM 707 O O . ASP A 1 93 ? -0.141 6.108 29.154 1.00 50.28 93 ASP A O 1
ATOM 711 N N . LYS A 1 94 ? -1.244 8.047 28.897 1.00 59.00 94 LYS A N 1
ATOM 712 C CA . LYS A 1 94 ? -2.218 7.548 27.902 1.00 59.00 94 LYS A CA 1
ATOM 713 C C . LYS A 1 94 ? -1.520 7.274 26.563 1.00 59.00 94 LYS A C 1
ATOM 715 O O . LYS A 1 94 ? -2.105 7.427 25.489 1.00 59.00 94 LYS A O 1
ATOM 720 N N . ARG A 1 95 ? -0.241 6.887 26.610 1.00 60.97 95 ARG A N 1
ATOM 721 C CA . ARG A 1 95 ? 0.531 6.242 25.565 1.00 60.97 95 ARG A CA 1
ATOM 722 C C . ARG A 1 95 ? -0.302 5.088 25.053 1.00 60.97 95 ARG A C 1
ATOM 724 O O . ARG A 1 95 ? -0.390 4.017 25.646 1.00 60.97 95 ARG A O 1
ATOM 731 N N . ILE A 1 96 ? -0.932 5.357 23.919 1.00 64.06 96 ILE A N 1
ATOM 732 C CA . ILE A 1 96 ? -1.621 4.385 23.089 1.00 64.06 96 ILE A CA 1
ATOM 733 C C . ILE A 1 96 ? -0.709 3.161 22.992 1.00 64.06 96 ILE A C 1
ATOM 735 O O . ILE A 1 96 ? 0.374 3.246 22.404 1.00 64.06 96 ILE A O 1
ATOM 739 N N . LYS A 1 97 ? -1.123 2.050 23.615 1.00 69.94 97 LYS A N 1
ATOM 740 C CA . LYS A 1 97 ? -0.374 0.796 23.545 1.00 69.94 97 LYS A CA 1
ATOM 741 C C . LYS A 1 97 ? -0.186 0.451 22.064 1.00 69.94 97 LYS A C 1
ATOM 743 O O . LYS A 1 97 ? -1.177 0.463 21.328 1.00 69.94 97 LYS A O 1
ATOM 748 N N . PRO A 1 98 ? 1.052 0.203 21.606 1.00 72.62 98 PRO A N 1
ATOM 749 C CA . PRO A 1 98 ? 1.289 -0.163 20.220 1.00 72.62 98 PRO A CA 1
ATOM 750 C C . PRO A 1 98 ? 0.525 -1.448 19.900 1.00 72.62 98 PRO A C 1
ATOM 752 O O . PRO A 1 98 ? 0.446 -2.353 20.733 1.00 72.62 98 PRO A O 1
ATOM 755 N N . LEU A 1 99 ? -0.055 -1.516 18.702 1.00 82.94 99 LEU A N 1
ATOM 756 C CA . LEU A 1 99 ? -0.742 -2.715 18.244 1.00 82.94 99 LEU A CA 1
ATOM 757 C C . LEU A 1 99 ? 0.206 -3.922 18.269 1.00 82.94 99 LEU A C 1
ATOM 759 O O . LEU A 1 99 ? 1.305 -3.854 17.719 1.00 82.94 99 LEU A O 1
ATOM 763 N N . ASP A 1 100 ? -0.260 -5.017 18.867 1.00 88.75 100 ASP A N 1
ATOM 764 C CA . ASP A 1 100 ? 0.447 -6.297 18.899 1.00 88.75 100 ASP A CA 1
ATOM 765 C C . ASP A 1 100 ? 0.808 -6.798 17.484 1.00 88.75 100 ASP A C 1
ATOM 767 O O . ASP A 1 100 ? 0.063 -6.586 16.521 1.00 88.75 100 ASP A O 1
ATOM 771 N N . ASP A 1 101 ? 1.939 -7.491 17.353 1.00 90.06 101 ASP A N 1
ATOM 772 C CA . ASP A 1 101 ? 2.507 -7.894 16.066 1.00 90.06 101 ASP A CA 1
ATOM 773 C C . ASP A 1 101 ? 1.633 -8.895 15.295 1.00 90.06 101 ASP A C 1
ATOM 775 O O . ASP A 1 101 ? 1.553 -8.829 14.058 1.00 90.06 101 ASP A O 1
ATOM 779 N N . GLU A 1 102 ? 0.960 -9.827 15.978 1.00 91.06 102 GLU A N 1
ATOM 780 C CA . GLU A 1 102 ? 0.031 -10.744 15.313 1.00 91.06 102 GLU A CA 1
ATOM 781 C C . GLU A 1 102 ? -1.198 -10.003 14.813 1.00 91.06 102 GLU A C 1
ATOM 783 O O . GLU A 1 102 ? -1.599 -10.152 13.651 1.00 91.06 102 GLU A O 1
ATOM 788 N N . SER A 1 103 ? -1.768 -9.173 15.683 1.00 91.12 103 SER A N 1
ATOM 789 C CA . SER A 1 103 ? -2.916 -8.332 15.357 1.00 91.12 103 SER A CA 1
ATOM 790 C C . SER A 1 103 ? -2.597 -7.418 14.174 1.00 91.12 103 SER A C 1
ATOM 792 O O . SER A 1 103 ? -3.364 -7.360 13.211 1.00 91.12 103 SER A O 1
ATOM 794 N N . TYR A 1 104 ? -1.411 -6.800 14.170 1.00 92.62 104 TYR A N 1
ATOM 795 C CA . TYR A 1 104 ? -0.903 -5.972 13.080 1.00 92.62 104 TYR A CA 1
ATOM 796 C C . TYR A 1 104 ? -0.828 -6.747 11.763 1.00 92.62 104 TYR A C 1
ATOM 798 O O . TYR A 1 104 ? -1.264 -6.243 10.727 1.00 92.62 104 TYR A O 1
ATOM 806 N N . LYS A 1 105 ? -0.299 -7.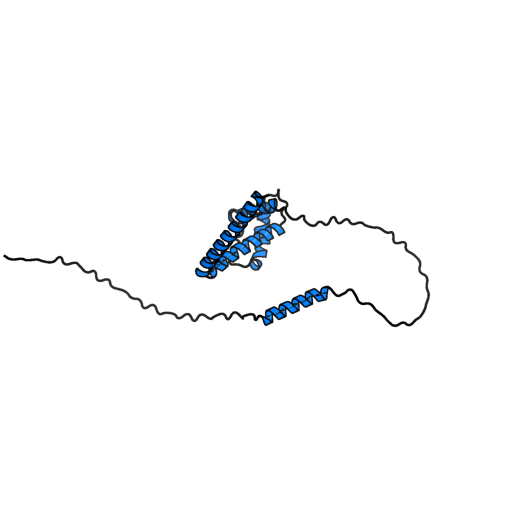979 11.763 1.00 93.12 105 LYS A N 1
ATOM 807 C CA . LYS A 1 105 ? -0.208 -8.807 10.547 1.00 93.12 105 LYS A CA 1
ATOM 808 C C . LYS A 1 105 ? -1.586 -9.155 9.988 1.00 93.12 105 LYS A C 1
ATOM 810 O O . LYS A 1 105 ? -1.754 -9.103 8.767 1.00 93.12 105 LYS A O 1
ATOM 815 N N . ARG A 1 106 ? -2.545 -9.507 10.850 1.00 94.06 106 ARG A N 1
ATOM 816 C CA . ARG A 1 106 ? -3.913 -9.881 10.453 1.00 94.06 106 ARG A CA 1
ATOM 817 C C . ARG A 1 106 ? -4.657 -8.677 9.880 1.00 94.06 106 ARG A C 1
ATOM 819 O O . ARG A 1 106 ? -5.033 -8.703 8.709 1.00 94.06 106 ARG A O 1
ATOM 826 N N . ILE A 1 107 ? -4.738 -7.583 10.635 1.00 94.25 107 ILE A N 1
ATOM 827 C CA . ILE A 1 107 ? -5.476 -6.389 10.205 1.00 94.25 107 ILE A CA 1
ATOM 828 C C . ILE A 1 107 ? -4.825 -5.702 9.001 1.00 94.25 107 ILE A C 1
ATOM 830 O O . ILE A 1 107 ? -5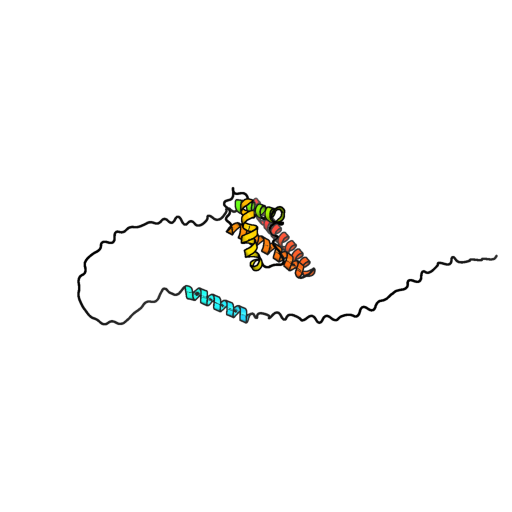.517 -5.169 8.142 1.00 94.25 107 ILE A O 1
ATOM 834 N N . LYS A 1 108 ? -3.496 -5.781 8.847 1.00 94.62 108 LYS A N 1
ATOM 835 C CA . LYS A 1 108 ? -2.813 -5.284 7.645 1.00 94.62 108 LYS A CA 1
ATOM 836 C C . LYS A 1 108 ? -3.283 -5.991 6.376 1.00 94.62 108 LYS A C 1
ATOM 838 O O . LYS A 1 108 ? -3.424 -5.335 5.347 1.00 94.62 108 LYS A O 1
ATOM 843 N N . LYS A 1 109 ? -3.477 -7.315 6.420 1.00 94.56 109 LYS A N 1
ATOM 844 C CA . LYS A 1 109 ? -3.980 -8.077 5.266 1.00 94.56 109 LYS A CA 1
ATOM 845 C C . LYS A 1 109 ? -5.406 -7.657 4.929 1.00 94.56 109 LYS A C 1
ATOM 847 O O . LYS A 1 109 ? -5.689 -7.391 3.768 1.00 94.56 109 LYS A O 1
ATOM 852 N N . GLU A 1 110 ? -6.247 -7.532 5.947 1.00 94.75 110 GLU A N 1
ATOM 853 C CA . GLU A 1 110 ? -7.637 -7.103 5.810 1.00 94.75 110 GLU A CA 1
ATOM 854 C C . GLU A 1 110 ? -7.747 -5.692 5.219 1.00 94.75 110 GLU A C 1
ATOM 856 O O . GLU A 1 110 ? -8.371 -5.513 4.179 1.00 94.75 110 GLU A O 1
ATOM 861 N N . VAL A 1 111 ? -7.033 -4.712 5.789 1.00 94.94 111 VAL A N 1
ATOM 862 C CA . VAL A 1 111 ? -6.947 -3.343 5.254 1.00 94.94 111 VAL A CA 1
ATOM 863 C C . VAL A 1 111 ? -6.548 -3.359 3.778 1.00 94.94 111 VAL A C 1
ATOM 865 O O . VAL A 1 111 ? -7.097 -2.612 2.977 1.00 94.94 111 VAL A O 1
ATOM 868 N N . PHE A 1 112 ? -5.586 -4.199 3.392 1.00 94.50 112 PHE A N 1
ATOM 869 C CA . PHE A 1 112 ? -5.112 -4.261 2.010 1.00 94.50 112 PHE A CA 1
ATOM 870 C C . PHE A 1 112 ? -6.132 -4.884 1.056 1.00 94.50 112 PHE A C 1
ATOM 872 O O . PHE A 1 112 ? -6.246 -4.404 -0.070 1.00 94.50 112 PHE A O 1
ATOM 879 N N . LEU A 1 113 ? -6.855 -5.913 1.499 1.00 94.06 113 LEU A N 1
ATOM 880 C CA . LEU A 1 113 ? -7.926 -6.545 0.732 1.00 94.06 113 LEU A CA 1
ATOM 881 C C . LEU A 1 113 ? -9.092 -5.582 0.526 1.00 94.06 113 LEU A C 1
ATOM 883 O O . LEU A 1 113 ? -9.469 -5.337 -0.618 1.00 94.06 113 LEU A O 1
ATOM 887 N N . VAL A 1 114 ? -9.592 -4.971 1.603 1.00 93.50 114 VAL A N 1
ATOM 888 C CA . VAL A 1 114 ? -10.714 -4.018 1.561 1.00 93.50 114 VAL A CA 1
ATOM 889 C C . VAL A 1 114 ? -10.393 -2.825 0.657 1.00 93.50 114 VAL A C 1
ATOM 891 O O . VAL A 1 114 ? -11.245 -2.374 -0.102 1.00 93.50 114 VAL A O 1
ATOM 894 N N . VAL A 1 115 ? -9.153 -2.326 0.690 1.00 93.44 115 VAL A N 1
ATOM 895 C CA . VAL A 1 115 ? -8.725 -1.202 -0.161 1.00 93.44 115 VAL A CA 1
ATOM 896 C C . VAL A 1 115 ? -8.710 -1.560 -1.647 1.00 93.44 115 VAL A C 1
ATOM 898 O O . VAL A 1 115 ? -9.067 -0.719 -2.463 1.00 93.44 115 VAL A O 1
ATOM 901 N N . ASP A 1 116 ? -8.288 -2.772 -2.010 1.00 89.12 116 ASP A N 1
ATOM 902 C CA . ASP A 1 116 ? -8.198 -3.181 -3.420 1.00 89.12 116 ASP A CA 1
ATOM 903 C C . ASP A 1 116 ? -9.518 -3.643 -4.025 1.00 89.12 116 ASP A C 1
ATOM 905 O O . ASP A 1 116 ? -9.701 -3.515 -5.232 1.00 89.12 116 ASP A O 1
ATOM 909 N N . SER A 1 117 ? -10.398 -4.217 -3.209 1.00 86.81 117 SER A N 1
ATOM 910 C CA . SER A 1 117 ? -11.661 -4.792 -3.668 1.00 86.81 117 SER A CA 1
ATOM 911 C C . SER A 1 117 ? -12.803 -3.796 -3.493 1.00 86.81 117 SER A C 1
ATOM 913 O O . SER A 1 117 ? -13.299 -3.229 -4.460 1.00 86.81 117 SER A O 1
ATOM 915 N N . GLU A 1 118 ? -13.183 -3.533 -2.247 1.00 83.81 118 GLU A N 1
ATOM 916 C CA . GLU A 1 118 ? -14.412 -2.816 -1.911 1.00 83.81 118 GLU A CA 1
ATOM 917 C C . GLU A 1 118 ? -14.279 -1.294 -1.991 1.00 83.81 118 GLU A C 1
ATOM 919 O O . GLU A 1 118 ? -15.224 -0.609 -2.372 1.00 83.81 118 GLU A O 1
ATOM 924 N N . MET A 1 119 ? -13.125 -0.738 -1.614 1.00 85.25 119 MET A N 1
ATOM 925 C CA . MET A 1 119 ? -12.919 0.718 -1.564 1.00 85.25 119 MET A CA 1
ATOM 926 C C . MET A 1 119 ? -12.251 1.285 -2.818 1.00 85.25 119 MET A C 1
ATOM 928 O O . MET A 1 119 ? -12.076 2.501 -2.904 1.00 85.25 119 MET A O 1
ATOM 932 N N . ASN A 1 120 ? -11.911 0.444 -3.799 1.00 83.56 120 ASN A N 1
ATOM 933 C CA . ASN A 1 120 ? -11.333 0.904 -5.064 1.00 83.56 120 ASN A CA 1
ATOM 934 C C . ASN A 1 120 ? -12.307 1.810 -5.844 1.00 83.56 120 ASN A C 1
ATOM 936 O O . ASN A 1 120 ? -11.865 2.677 -6.592 1.00 83.56 120 ASN A O 1
ATOM 940 N N . THR A 1 121 ? -13.618 1.655 -5.626 1.00 85.31 121 THR A N 1
ATOM 941 C CA . THR A 1 121 ? -14.668 2.523 -6.187 1.00 85.31 121 THR A CA 1
ATOM 942 C C . THR A 1 121 ? -14.802 3.857 -5.449 1.00 85.31 121 THR A C 1
ATOM 944 O O . THR A 1 121 ? -15.116 4.866 -6.070 1.00 85.31 121 THR A O 1
ATOM 947 N N . VAL A 1 122 ? -14.539 3.887 -4.136 1.00 85.62 122 VAL A N 1
ATOM 948 C CA . VAL A 1 122 ? -14.632 5.102 -3.306 1.00 85.62 122 VAL A CA 1
ATOM 949 C C . VAL A 1 122 ? -13.438 6.017 -3.553 1.00 85.62 122 VAL A C 1
ATOM 951 O O . VAL A 1 122 ? -13.587 7.217 -3.778 1.00 85.62 122 VAL A O 1
ATOM 954 N N . TYR A 1 123 ? -12.232 5.457 -3.478 1.00 88.69 123 TYR A N 1
ATOM 955 C CA . TYR A 1 123 ? -11.007 6.184 -3.767 1.00 88.69 123 TYR A CA 1
ATOM 956 C C . TYR A 1 123 ? -9.911 5.231 -4.222 1.00 88.69 123 TYR A C 1
ATOM 958 O O . TYR A 1 123 ? -9.429 4.389 -3.460 1.00 88.69 123 TYR A O 1
ATOM 966 N N . GLN A 1 124 ? -9.442 5.441 -5.446 1.00 89.62 124 GLN A N 1
ATOM 967 C CA . GLN A 1 124 ? -8.312 4.709 -5.983 1.00 89.62 124 GLN A CA 1
ATOM 968 C C . GLN A 1 124 ? -6.995 5.409 -5.631 1.00 89.62 124 GLN A C 1
ATOM 970 O O . GLN A 1 124 ? -6.699 6.517 -6.085 1.00 89.62 124 GLN A O 1
ATOM 975 N N . ILE A 1 125 ? -6.158 4.730 -4.844 1.00 90.19 125 ILE A N 1
ATOM 976 C CA . ILE A 1 125 ? -4.787 5.182 -4.591 1.00 90.19 125 ILE A CA 1
ATOM 977 C C . ILE A 1 125 ? -3.996 5.072 -5.898 1.00 90.19 125 ILE A C 1
ATOM 979 O O . ILE A 1 125 ? -3.905 3.996 -6.486 1.00 90.19 125 ILE A O 1
ATOM 983 N N . ASN A 1 126 ? -3.395 6.180 -6.338 1.00 90.19 126 ASN A N 1
ATOM 984 C CA . ASN A 1 126 ? -2.711 6.239 -7.623 1.00 90.19 126 ASN A CA 1
ATOM 985 C C . ASN A 1 126 ? -1.204 6.089 -7.420 1.00 90.19 126 ASN A C 1
ATOM 987 O O . ASN A 1 126 ? -0.520 6.989 -6.932 1.00 90.19 126 ASN A O 1
ATOM 991 N N . ASP A 1 127 ? -0.659 4.967 -7.876 1.00 87.81 127 ASP A N 1
ATOM 992 C CA . ASP A 1 127 ? 0.766 4.667 -7.736 1.00 87.81 127 ASP A CA 1
ATOM 993 C C . ASP A 1 127 ? 1.676 5.564 -8.596 1.00 87.81 127 ASP A C 1
ATOM 995 O O . ASP A 1 127 ? 2.903 5.480 -8.491 1.00 87.81 127 ASP A O 1
ATOM 999 N N . ARG A 1 128 ? 1.118 6.428 -9.455 1.00 87.94 128 ARG A N 1
ATOM 1000 C CA . ARG A 1 128 ? 1.860 7.451 -10.212 1.00 87.94 128 ARG A CA 1
ATOM 1001 C C . ARG A 1 128 ? 2.053 8.743 -9.421 1.00 87.94 128 ARG A C 1
ATOM 1003 O O . ARG A 1 128 ? 3.027 9.451 -9.665 1.00 87.94 128 ARG A O 1
ATOM 1010 N N . LEU A 1 129 ? 1.158 9.042 -8.482 1.00 91.81 129 LEU A N 1
ATOM 1011 C CA . LEU A 1 129 ? 1.227 10.245 -7.657 1.00 91.81 129 LEU A CA 1
ATOM 1012 C C . LEU A 1 129 ? 2.054 9.993 -6.391 1.00 91.81 129 LEU A C 1
ATOM 1014 O O . LEU A 1 129 ? 2.207 8.863 -5.919 1.00 91.81 129 LEU A O 1
ATOM 1018 N N . THR A 1 130 ? 2.621 11.063 -5.833 1.00 92.88 130 THR A N 1
ATOM 1019 C CA . THR A 1 130 ? 3.367 10.974 -4.574 1.00 92.88 130 THR A CA 1
ATOM 1020 C C . THR A 1 130 ? 2.404 10.84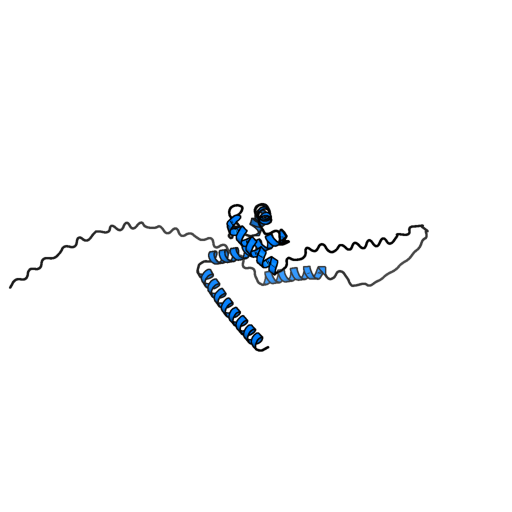0 -3.397 1.00 92.88 130 THR A C 1
ATOM 1022 O O . THR A 1 130 ? 1.309 11.402 -3.401 1.00 92.88 130 THR A O 1
ATOM 1025 N N . TRP A 1 131 ? 2.831 10.139 -2.340 1.00 95.38 131 TRP A N 1
ATOM 1026 C CA . TRP A 1 131 ? 2.021 9.998 -1.125 1.00 95.38 131 TRP A CA 1
ATOM 1027 C C . TRP A 1 131 ? 1.613 11.355 -0.542 1.00 95.38 131 TRP A C 1
ATOM 1029 O O . TRP A 1 131 ? 0.495 11.503 -0.075 1.00 95.38 131 TRP A O 1
ATOM 1039 N N . ALA A 1 132 ? 2.502 12.352 -0.587 1.00 94.75 132 ALA A N 1
ATOM 1040 C CA . ALA A 1 132 ? 2.221 13.688 -0.069 1.00 94.75 132 ALA A CA 1
ATOM 1041 C C . ALA A 1 132 ? 1.043 14.356 -0.794 1.00 94.75 132 ALA A C 1
ATOM 1043 O O . ALA A 1 132 ? 0.180 14.918 -0.129 1.00 94.75 132 ALA A O 1
ATOM 1044 N N . ALA A 1 133 ? 0.977 14.221 -2.123 1.00 94.56 133 ALA A N 1
ATOM 1045 C CA . ALA A 1 133 ? -0.101 14.783 -2.932 1.00 94.56 133 ALA A CA 1
ATOM 1046 C C . ALA A 1 133 ? -1.460 14.121 -2.651 1.00 94.56 133 ALA A C 1
ATOM 1048 O O . ALA A 1 133 ? -2.488 14.779 -2.720 1.00 94.56 133 ALA A O 1
ATOM 1049 N N . GLN A 1 134 ? -1.470 12.829 -2.309 1.00 94.75 134 GLN A N 1
ATOM 1050 C CA . GLN A 1 134 ? -2.707 12.070 -2.078 1.00 94.75 134 GLN A CA 1
ATOM 1051 C C . GLN A 1 134 ? -3.085 11.922 -0.600 1.00 94.75 134 GLN A C 1
ATOM 1053 O O . GLN A 1 134 ? -4.195 11.500 -0.288 1.00 94.75 134 GLN A O 1
ATOM 1058 N N . LYS A 1 135 ? -2.180 12.252 0.332 1.00 94.69 135 LYS A N 1
ATOM 1059 C CA . LYS A 1 135 ? -2.350 11.998 1.771 1.00 94.69 135 LYS A CA 1
ATOM 1060 C C . LYS A 1 135 ? -3.650 12.592 2.305 1.00 94.69 135 LYS A C 1
ATOM 1062 O O . LYS A 1 135 ? -4.319 11.934 3.094 1.00 94.69 135 LYS A O 1
ATOM 1067 N N . HIS A 1 136 ? -3.977 13.818 1.901 1.00 96.56 136 HIS A N 1
ATOM 1068 C CA . HIS A 1 136 ? -5.186 14.495 2.356 1.00 96.56 136 HIS A CA 1
ATOM 1069 C C . HIS A 1 136 ? -6.439 13.717 1.942 1.00 96.56 136 HIS A C 1
ATOM 1071 O O . HIS A 1 136 ? -7.220 13.326 2.801 1.00 96.56 136 HIS A O 1
ATOM 1077 N N . ASP A 1 137 ? -6.573 13.394 0.655 1.00 94.94 137 ASP A N 1
ATOM 1078 C CA . ASP A 1 137 ? -7.713 12.632 0.136 1.00 94.94 137 ASP A CA 1
ATOM 1079 C C . ASP A 1 137 ? -7.821 11.234 0.744 1.00 94.94 137 ASP A C 1
ATOM 1081 O O . ASP A 1 137 ? -8.916 10.756 1.028 1.00 94.94 137 ASP A O 1
ATOM 1085 N N . VAL A 1 138 ? -6.692 10.576 1.007 1.00 94.44 138 VAL A N 1
ATOM 1086 C CA . VAL A 1 138 ? -6.694 9.290 1.711 1.00 94.44 138 VAL A CA 1
ATOM 1087 C C . VAL A 1 138 ? -7.254 9.442 3.130 1.00 94.44 138 VAL A C 1
ATOM 1089 O O . VAL A 1 138 ? -8.001 8.581 3.591 1.00 94.44 138 VAL A O 1
ATOM 1092 N N . ILE A 1 139 ? -6.920 10.526 3.832 1.00 95.88 139 ILE A N 1
ATOM 1093 C CA . ILE A 1 139 ? -7.419 10.787 5.188 1.00 95.88 139 ILE A CA 1
ATOM 1094 C C . ILE A 1 139 ? -8.902 11.164 5.175 1.00 95.88 139 ILE A C 1
ATOM 1096 O O . ILE A 1 139 ? -9.630 10.736 6.065 1.00 95.88 139 ILE A O 1
ATOM 1100 N N . THR A 1 140 ? -9.362 11.941 4.199 1.00 95.81 140 THR A N 1
ATOM 1101 C CA . THR A 1 140 ? -10.739 12.452 4.189 1.00 95.81 140 THR A CA 1
ATOM 1102 C C . THR A 1 140 ? -11.724 11.499 3.523 1.00 95.81 140 THR A C 1
ATOM 1104 O O . THR A 1 140 ? -12.807 11.280 4.057 1.00 95.81 140 THR A O 1
ATOM 1107 N N . LYS A 1 141 ? -11.357 10.889 2.392 1.00 94.50 141 LYS A N 1
ATOM 1108 C CA . LYS A 1 141 ? -12.258 10.049 1.586 1.00 94.50 141 LYS A CA 1
ATOM 1109 C C . LYS A 1 141 ? -12.146 8.569 1.932 1.00 94.50 141 LYS A C 1
ATOM 1111 O O . LYS A 1 141 ? -13.161 7.895 2.063 1.00 94.50 141 LYS A O 1
ATOM 1116 N N . LEU A 1 142 ? -10.924 8.058 2.097 1.00 93.56 142 LEU A N 1
ATOM 1117 C CA . LEU A 1 142 ? -10.692 6.616 2.250 1.00 93.56 142 LEU A CA 1
ATOM 1118 C C . LEU A 1 142 ? -10.700 6.151 3.712 1.00 93.56 142 LEU A C 1
ATOM 1120 O O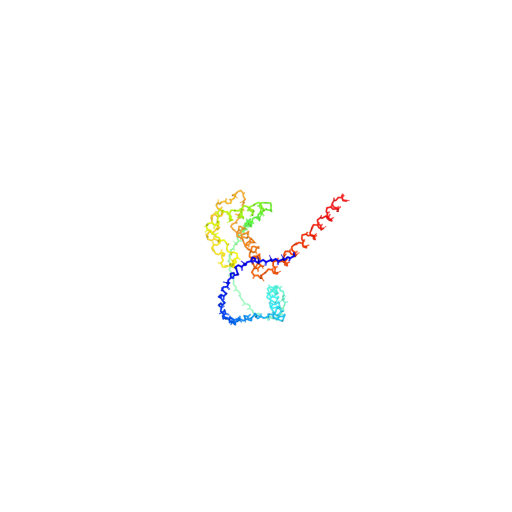 . LEU A 1 142 ? -11.227 5.085 4.021 1.00 93.56 142 LEU A O 1
ATOM 1124 N N . LEU A 1 143 ? -10.128 6.926 4.635 1.00 94.75 143 LEU A N 1
ATOM 1125 C CA . LEU A 1 143 ? -9.974 6.501 6.028 1.00 94.75 143 LEU A CA 1
ATOM 1126 C C . LEU A 1 143 ? -11.308 6.308 6.777 1.00 94.75 143 LEU A C 1
ATOM 1128 O O . LEU A 1 143 ? -11.418 5.298 7.478 1.00 94.75 143 LEU A O 1
ATOM 1132 N N . PRO A 1 144 ? -12.320 7.197 6.670 1.00 94.44 144 PRO A N 1
ATOM 1133 C CA . PRO A 1 144 ? -13.588 7.004 7.374 1.00 94.44 144 PRO A CA 1
ATOM 1134 C C . PRO A 1 144 ? -14.339 5.720 6.981 1.00 94.44 144 PRO A C 1
ATOM 1136 O O . PRO A 1 144 ? -14.695 4.966 7.888 1.00 94.44 144 PRO A O 1
ATOM 1139 N N . PRO A 1 145 ? -14.572 5.403 5.689 1.00 93.31 145 PRO A N 1
ATOM 1140 C CA . PRO A 1 145 ? -15.248 4.160 5.321 1.00 93.31 145 PRO A CA 1
ATOM 1141 C C . PRO A 1 145 ? -14.394 2.926 5.631 1.00 93.31 145 PRO A C 1
ATOM 1143 O O . PRO A 1 145 ? -14.929 1.915 6.082 1.00 93.31 145 PRO A O 1
ATOM 1146 N N . LEU A 1 146 ? -13.067 3.024 5.509 1.00 93.00 146 LEU A N 1
ATOM 1147 C CA . LEU A 1 146 ? -12.164 1.932 5.860 1.00 93.00 146 LEU A CA 1
ATOM 1148 C C . LEU A 1 146 ? -12.253 1.577 7.351 1.00 93.00 146 LEU A C 1
ATOM 1150 O O . LEU A 1 146 ? -12.376 0.404 7.685 1.00 93.00 146 LEU A O 1
ATOM 1154 N N . LYS A 1 147 ? -12.294 2.573 8.248 1.00 92.06 147 LYS A N 1
ATOM 1155 C CA . LYS A 1 147 ? -12.510 2.355 9.691 1.00 92.06 147 LYS A CA 1
ATOM 1156 C C . LYS A 1 147 ? -13.834 1.659 10.015 1.00 92.06 147 LYS A C 1
ATOM 1158 O O . LYS A 1 147 ? -13.919 0.993 11.040 1.00 92.06 147 LYS A O 1
ATOM 1163 N N . ARG A 1 148 ? -14.867 1.834 9.183 1.00 92.38 148 ARG A N 1
ATOM 1164 C CA . ARG A 1 148 ? -16.174 1.186 9.380 1.00 92.38 148 ARG A CA 1
ATOM 1165 C C . ARG A 1 148 ? -16.159 -0.285 8.971 1.00 92.38 148 ARG A C 1
ATOM 1167 O O . ARG A 1 148 ? -16.879 -1.066 9.580 1.00 92.38 148 ARG A O 1
ATOM 1174 N N . LYS A 1 149 ? -15.363 -0.635 7.955 1.00 92.12 149 LYS A N 1
ATOM 1175 C CA . LYS A 1 149 ? -15.308 -1.985 7.376 1.00 92.12 149 LYS A CA 1
ATOM 1176 C C . LYS A 1 149 ? -14.340 -2.923 8.079 1.00 92.12 149 LYS A C 1
ATOM 1178 O O . LYS A 1 149 ? -14.622 -4.110 8.163 1.00 92.12 149 LYS A O 1
ATOM 1183 N N . ILE A 1 150 ? -13.214 -2.405 8.561 1.00 92.00 150 ILE A N 1
ATOM 1184 C CA . ILE A 1 150 ? -12.218 -3.244 9.227 1.00 92.00 150 ILE A CA 1
ATOM 1185 C C . ILE A 1 150 ? -12.743 -3.811 10.549 1.00 92.00 150 ILE A C 1
ATOM 1187 O O . ILE A 1 150 ? -13.525 -3.175 11.262 1.00 92.00 150 ILE A O 1
ATOM 1191 N N . ASN A 1 151 ? -12.255 -4.991 10.906 1.00 89.06 151 ASN A N 1
ATOM 1192 C CA . ASN A 1 151 ? -12.654 -5.692 12.108 1.00 89.06 151 ASN A CA 1
ATOM 1193 C C . ASN A 1 151 ? -12.315 -4.893 13.378 1.00 89.06 151 ASN A C 1
ATOM 1195 O O . ASN A 1 151 ? -11.150 -4.680 13.726 1.00 89.06 151 ASN A O 1
ATOM 1199 N N . LYS A 1 152 ? -13.368 -4.514 14.112 1.00 88.50 152 LYS A N 1
ATOM 1200 C CA . LYS A 1 152 ? -13.299 -3.721 15.348 1.00 88.50 152 LYS A CA 1
ATOM 1201 C C . LYS A 1 152 ? -12.703 -4.476 16.541 1.00 88.50 152 LYS A C 1
ATOM 1203 O O . LYS A 1 152 ? -12.368 -3.842 17.538 1.00 88.50 152 LYS A O 1
ATOM 1208 N N . LYS A 1 153 ? -12.538 -5.805 16.454 1.00 89.25 153 LYS A N 1
ATOM 1209 C CA . LYS A 1 153 ? -11.853 -6.617 17.480 1.00 89.25 153 LYS A CA 1
ATOM 1210 C C . LYS A 1 153 ? -10.435 -6.111 17.734 1.00 89.25 153 LYS A C 1
ATOM 1212 O O . LYS A 1 153 ? -9.936 -6.172 18.856 1.00 89.25 153 LYS A O 1
ATOM 1217 N N . TYR A 1 154 ? -9.781 -5.621 16.688 1.00 86.00 154 TYR A N 1
ATOM 1218 C CA . TYR A 1 154 ? -8.451 -5.051 16.788 1.00 86.00 154 TYR A CA 1
ATOM 1219 C C . TYR A 1 154 ? -8.571 -3.563 17.125 1.00 86.00 154 TYR A C 1
ATOM 1221 O O . TYR A 1 154 ? -9.215 -2.807 16.399 1.00 86.00 154 TYR A O 1
ATOM 1229 N N . LYS A 1 155 ? -7.929 -3.127 18.215 1.00 86.50 155 LYS A N 1
ATOM 1230 C CA . LYS A 1 155 ? -7.889 -1.719 18.653 1.00 86.50 155 LYS A CA 1
ATOM 1231 C C . LYS A 1 155 ? -6.976 -0.883 17.747 1.00 86.50 155 LYS A C 1
ATOM 1233 O O . LYS A 1 155 ? -5.953 -0.373 18.190 1.00 86.50 155 LYS A O 1
ATOM 1238 N N . VAL A 1 156 ? -7.317 -0.781 16.464 1.00 89.12 156 VAL A N 1
ATOM 1239 C CA . VAL A 1 156 ? -6.483 -0.111 15.463 1.00 89.12 156 VAL A CA 1
ATOM 1240 C C . VAL A 1 156 ? -6.831 1.361 15.368 1.00 89.12 156 VAL A C 1
ATOM 1242 O O . VAL A 1 156 ? -7.967 1.758 15.098 1.00 89.12 156 VAL A O 1
ATOM 1245 N N . THR A 1 157 ? -5.816 2.195 15.539 1.00 92.00 157 THR A N 1
ATOM 1246 C CA . THR A 1 157 ? -5.971 3.642 15.423 1.00 92.00 157 THR A CA 1
ATOM 1247 C C . THR A 1 157 ? -5.955 4.092 13.963 1.00 92.00 157 THR A C 1
ATOM 1249 O O . THR A 1 157 ? -5.341 3.477 13.089 1.00 92.00 157 THR A O 1
ATOM 1252 N N . GLY A 1 158 ? -6.572 5.244 13.674 1.00 92.69 158 GLY A N 1
ATOM 1253 C CA . GLY A 1 158 ? -6.513 5.830 12.327 1.00 92.69 158 GLY A CA 1
ATOM 1254 C C . GLY A 1 158 ? -5.077 6.056 11.837 1.00 92.69 158 GLY A C 1
ATOM 1255 O O . GLY A 1 158 ? -4.780 5.828 10.668 1.00 92.69 158 GLY A O 1
ATOM 1256 N N . ALA A 1 159 ? -4.168 6.425 12.743 1.00 92.50 159 ALA A N 1
ATOM 1257 C CA . ALA A 1 159 ? -2.756 6.616 12.435 1.00 92.50 159 ALA A CA 1
ATOM 1258 C C . ALA A 1 159 ? -2.064 5.318 11.983 1.00 92.50 159 ALA A C 1
ATOM 1260 O O . ALA A 1 159 ? -1.224 5.350 11.082 1.00 92.50 159 ALA A O 1
ATOM 1261 N N . GLU A 1 160 ? -2.413 4.171 12.566 1.00 93.25 160 GLU A N 1
ATOM 1262 C CA . GLU A 1 160 ? -1.872 2.868 12.164 1.00 93.25 160 GLU A CA 1
ATOM 1263 C C . GLU A 1 160 ? -2.356 2.457 10.778 1.00 93.25 160 GLU A C 1
ATOM 1265 O O . GLU A 1 160 ? -1.541 2.037 9.953 1.00 93.25 160 GLU A O 1
ATOM 1270 N N . ILE A 1 161 ? -3.640 2.670 10.484 1.00 94.38 161 ILE A N 1
ATOM 1271 C CA . ILE A 1 161 ? -4.207 2.437 9.151 1.00 94.38 161 ILE A CA 1
ATOM 1272 C C . ILE A 1 161 ? -3.478 3.305 8.121 1.00 94.38 161 ILE A C 1
ATOM 1274 O O . ILE A 1 161 ? -2.984 2.794 7.117 1.00 94.38 161 ILE A O 1
ATOM 1278 N N . ILE A 1 162 ? -3.310 4.603 8.394 1.00 95.56 162 ILE A N 1
ATOM 1279 C CA . ILE A 1 162 ? -2.566 5.519 7.515 1.00 95.56 162 ILE A CA 1
ATOM 1280 C C . ILE A 1 162 ? -1.127 5.022 7.302 1.00 95.56 162 ILE A C 1
ATOM 1282 O O . ILE A 1 162 ? -0.650 5.002 6.167 1.00 95.56 162 ILE A O 1
ATOM 1286 N N . LYS A 1 163 ? -0.430 4.567 8.355 1.00 95.19 163 LYS A N 1
ATOM 1287 C CA . LYS A 1 163 ? 0.923 3.987 8.240 1.00 95.19 163 LYS A CA 1
ATOM 1288 C C . LYS A 1 163 ? 0.933 2.729 7.364 1.00 95.19 163 LYS A C 1
ATOM 1290 O O . LYS A 1 163 ? 1.867 2.541 6.579 1.00 95.19 163 LYS A O 1
ATOM 1295 N N . MET A 1 164 ? -0.077 1.863 7.477 1.00 95.56 164 MET A N 1
ATOM 1296 C CA . MET A 1 164 ? -0.223 0.674 6.629 1.00 95.56 164 MET A CA 1
ATOM 1297 C C . MET A 1 164 ? -0.415 1.059 5.160 1.00 95.56 164 MET A C 1
ATOM 1299 O O . MET A 1 164 ? 0.318 0.553 4.304 1.00 95.56 164 MET A O 1
ATOM 1303 N N . LEU A 1 165 ? -1.329 1.991 4.877 1.00 95.19 165 LEU A N 1
ATOM 1304 C CA . LEU A 1 165 ? -1.596 2.503 3.529 1.00 95.19 165 LEU A CA 1
ATOM 1305 C C . LEU A 1 165 ? -0.357 3.169 2.924 1.00 95.19 165 LEU A C 1
ATOM 1307 O O . LEU A 1 165 ? 0.017 2.865 1.793 1.00 95.19 165 LEU A O 1
ATOM 1311 N N . GLN A 1 166 ? 0.351 3.988 3.702 1.00 95.31 166 GLN A N 1
ATOM 1312 C CA . GLN A 1 166 ? 1.583 4.638 3.267 1.00 95.31 166 GLN A CA 1
ATOM 1313 C C . GLN A 1 166 ? 2.668 3.618 2.897 1.00 95.31 166 GLN A C 1
ATOM 1315 O O . GLN A 1 166 ? 3.322 3.745 1.861 1.00 95.31 166 GLN A O 1
ATOM 1320 N N . ARG A 1 167 ? 2.885 2.591 3.732 1.00 95.12 167 ARG A N 1
ATOM 1321 C CA . ARG A 1 167 ? 3.865 1.524 3.445 1.00 95.12 167 ARG A CA 1
ATOM 1322 C C . ARG A 1 167 ? 3.510 0.778 2.162 1.00 95.12 167 ARG A C 1
ATOM 1324 O O . ARG A 1 167 ? 4.399 0.456 1.373 1.00 95.12 167 ARG A O 1
ATOM 1331 N N . ARG A 1 168 ? 2.222 0.525 1.949 1.00 94.38 168 ARG A N 1
ATOM 1332 C CA . ARG A 1 168 ? 1.709 -0.139 0.755 1.00 94.38 168 ARG A CA 1
ATOM 1333 C C . ARG A 1 168 ? 1.933 0.686 -0.507 1.00 94.38 168 ARG A C 1
ATOM 1335 O O . ARG A 1 168 ? 2.526 0.171 -1.452 1.00 94.38 168 ARG A O 1
ATOM 1342 N N . HIS A 1 169 ? 1.539 1.961 -0.480 1.00 94.62 169 HIS A N 1
ATOM 1343 C CA . HIS A 1 169 ? 1.756 2.911 -1.574 1.00 94.62 169 HIS A CA 1
ATOM 1344 C C . HIS A 1 169 ? 3.235 2.994 -1.933 1.00 94.62 169 HIS A C 1
ATOM 1346 O O . HIS A 1 169 ? 3.589 2.776 -3.083 1.00 94.62 169 HIS A O 1
ATOM 1352 N N . ARG A 1 170 ? 4.133 3.162 -0.952 1.00 93.88 170 ARG A N 1
ATOM 1353 C CA . ARG A 1 170 ? 5.587 3.184 -1.211 1.00 93.88 170 ARG A CA 1
ATOM 1354 C C . ARG A 1 170 ? 6.078 1.921 -1.917 1.00 93.88 170 ARG A C 1
ATOM 1356 O O . ARG A 1 170 ? 6.925 2.009 -2.804 1.00 93.88 170 ARG A O 1
ATOM 1363 N N . SER A 1 171 ? 5.563 0.754 -1.530 1.00 93.19 171 SER A N 1
ATOM 1364 C CA . SER A 1 171 ? 5.915 -0.511 -2.177 1.00 93.19 171 SER A CA 1
ATOM 1365 C C . SER A 1 171 ? 5.455 -0.551 -3.636 1.00 93.19 171 SER A C 1
ATOM 1367 O O . SER A 1 171 ? 6.247 -0.913 -4.505 1.00 93.19 171 SER A O 1
ATOM 1369 N N . ARG A 1 172 ? 4.207 -0.156 -3.912 1.00 92.69 172 ARG A N 1
ATOM 1370 C CA . ARG A 1 172 ? 3.642 -0.119 -5.269 1.00 92.69 172 ARG A CA 1
ATOM 1371 C C . ARG A 1 172 ? 4.298 0.943 -6.143 1.00 92.69 172 ARG A C 1
ATOM 1373 O O . ARG A 1 172 ? 4.763 0.639 -7.235 1.00 92.69 172 ARG A O 1
ATOM 1380 N N . HIS A 1 173 ? 4.459 2.147 -5.611 1.00 93.88 173 HIS A N 1
ATOM 1381 C CA . HIS A 1 173 ? 5.140 3.257 -6.260 1.00 93.88 173 HIS A CA 1
ATOM 1382 C C . HIS A 1 173 ? 6.579 2.895 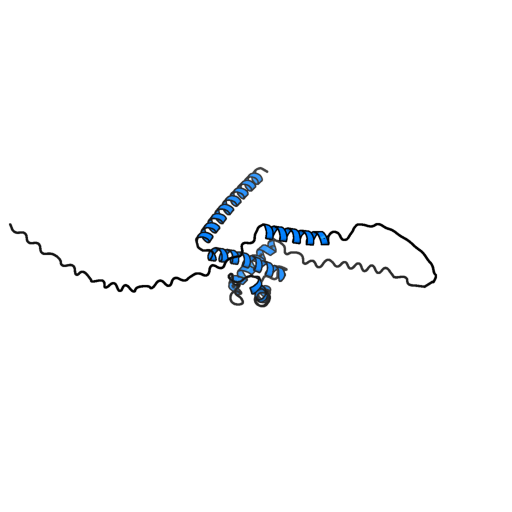-6.655 1.00 93.88 173 HIS A C 1
ATOM 1384 O O . HIS A 1 173 ? 7.016 3.227 -7.751 1.00 93.88 173 HIS A O 1
ATOM 1390 N N . ARG A 1 174 ? 7.316 2.137 -5.824 1.00 91.94 174 ARG A N 1
ATOM 1391 C CA . ARG A 1 174 ? 8.643 1.615 -6.203 1.00 91.94 174 ARG A CA 1
ATOM 1392 C C . ARG A 1 174 ? 8.565 0.706 -7.430 1.00 91.94 174 ARG A C 1
ATOM 1394 O O . ARG A 1 174 ? 9.397 0.836 -8.319 1.00 91.94 174 ARG A O 1
ATOM 1401 N N . VAL A 1 175 ? 7.599 -0.211 -7.467 1.00 92.12 175 VAL A N 1
ATOM 1402 C CA . VAL A 1 175 ? 7.403 -1.125 -8.606 1.00 92.12 175 VAL A CA 1
ATOM 1403 C C . VAL A 1 175 ? 7.056 -0.337 -9.869 1.00 92.12 175 VAL A C 1
ATOM 1405 O O . VAL A 1 175 ? 7.708 -0.524 -10.894 1.00 92.12 175 VAL A O 1
ATOM 1408 N N . ASN A 1 176 ? 6.121 0.607 -9.769 1.00 92.12 176 ASN A N 1
ATOM 1409 C CA . ASN A 1 176 ? 5.754 1.500 -10.865 1.00 92.12 176 ASN A CA 1
ATOM 1410 C C . ASN A 1 176 ? 6.967 2.305 -11.375 1.00 92.12 176 ASN A C 1
ATOM 1412 O O . ASN A 1 176 ? 7.244 2.338 -12.570 1.00 92.12 176 ASN A O 1
ATOM 1416 N N . ASN A 1 177 ? 7.770 2.868 -10.469 1.00 92.19 177 ASN A N 1
ATOM 1417 C CA . ASN A 1 177 ? 8.976 3.619 -10.822 1.00 92.19 177 ASN A CA 1
ATOM 1418 C C . ASN A 1 177 ? 10.047 2.766 -11.508 1.00 92.19 177 ASN A C 1
ATOM 1420 O O . ASN A 1 177 ? 10.802 3.297 -12.318 1.00 92.19 177 ASN A O 1
ATOM 1424 N N . ILE A 1 178 ? 10.151 1.474 -11.189 1.00 92.69 178 ILE A N 1
ATOM 1425 C CA . ILE A 1 178 ? 11.054 0.549 -11.889 1.00 92.69 178 ILE A CA 1
ATOM 1426 C C . ILE A 1 178 ? 10.529 0.275 -13.302 1.00 92.69 178 ILE A C 1
ATOM 1428 O O . ILE A 1 178 ? 11.308 0.326 -14.250 1.00 92.69 178 ILE A O 1
ATOM 1432 N N . GLY A 1 179 ? 9.219 0.057 -13.458 1.00 91.75 179 GLY A N 1
ATOM 1433 C CA . GLY A 1 179 ? 8.581 -0.084 -14.772 1.00 91.75 179 GLY A CA 1
ATOM 1434 C C . GLY A 1 179 ? 8.807 1.140 -15.664 1.00 91.75 179 GLY A C 1
ATOM 1435 O O . GLY A 1 179 ? 9.233 1.004 -16.809 1.00 91.75 179 GLY A O 1
ATOM 1436 N N . ASN A 1 180 ? 8.650 2.341 -15.102 1.00 92.00 180 ASN A N 1
ATOM 1437 C CA . ASN A 1 180 ? 8.849 3.611 -15.809 1.00 92.00 180 ASN A CA 1
ATOM 1438 C C . ASN A 1 180 ? 10.312 3.879 -16.217 1.00 92.00 180 ASN A C 1
ATOM 1440 O O . ASN A 1 180 ? 10.560 4.729 -17.068 1.00 92.00 180 ASN A O 1
ATOM 1444 N N . GLN A 1 181 ? 11.291 3.172 -15.640 1.00 93.06 181 GLN A N 1
ATOM 1445 C CA . GLN A 1 181 ? 12.700 3.241 -16.060 1.00 93.06 181 GLN A CA 1
ATOM 1446 C C . GLN A 1 181 ? 12.999 2.387 -17.303 1.00 93.06 181 GLN A C 1
ATOM 1448 O O . GLN A 1 181 ? 14.086 2.492 -17.874 1.00 93.06 181 GLN A O 1
ATOM 1453 N N . GLY A 1 182 ? 12.049 1.552 -17.728 1.00 94.81 182 GLY A N 1
ATOM 1454 C CA . GLY A 1 182 ? 12.130 0.732 -18.930 1.00 94.81 182 GLY A CA 1
ATOM 1455 C C . GLY A 1 182 ? 12.531 -0.730 -18.682 1.00 94.81 182 GLY A C 1
ATOM 1456 O O . GLY A 1 182 ? 12.917 -1.115 -17.573 1.00 94.81 182 GLY A O 1
ATOM 1457 N N . PRO A 1 183 ? 12.480 -1.575 -19.732 1.00 96.50 183 PRO A N 1
ATOM 1458 C CA . PRO A 1 183 ? 12.566 -3.034 -19.600 1.00 96.50 183 PRO A CA 1
ATOM 1459 C C . PRO A 1 183 ? 13.854 -3.537 -18.936 1.00 96.50 183 PRO A C 1
ATOM 1461 O O . PRO A 1 183 ? 13.827 -4.468 -18.132 1.00 96.50 183 PRO A O 1
ATOM 1464 N N . ARG A 1 184 ? 14.996 -2.884 -19.201 1.00 96.75 184 ARG A N 1
ATOM 1465 C CA . ARG A 1 184 ? 16.283 -3.242 -18.578 1.00 96.75 184 ARG A CA 1
ATOM 1466 C C . ARG A 1 184 ? 16.258 -3.094 -17.055 1.00 96.75 184 ARG A C 1
ATOM 1468 O O . ARG A 1 184 ? 16.827 -3.930 -16.356 1.00 96.75 184 ARG A O 1
ATOM 1475 N N . ALA A 1 185 ? 15.607 -2.053 -16.534 1.00 96.25 185 ALA A N 1
ATOM 1476 C CA . ALA A 1 185 ? 15.496 -1.841 -15.093 1.00 96.25 185 ALA A CA 1
ATOM 1477 C C . ALA A 1 185 ? 14.641 -2.934 -14.435 1.00 96.25 185 ALA A C 1
ATOM 1479 O O . ALA A 1 185 ? 15.022 -3.460 -13.389 1.00 96.25 185 ALA A O 1
ATOM 1480 N N . VAL A 1 186 ? 13.546 -3.336 -15.089 1.00 96.38 186 VAL A N 1
ATOM 1481 C CA . VAL A 1 186 ? 12.663 -4.428 -14.645 1.00 96.38 186 VAL A CA 1
ATOM 1482 C C . VAL A 1 186 ? 13.407 -5.768 -14.587 1.00 96.38 186 VAL A C 1
ATOM 1484 O O . VAL A 1 186 ? 13.332 -6.478 -13.579 1.00 96.38 186 VAL A O 1
ATOM 1487 N N . ILE A 1 187 ? 14.182 -6.098 -15.626 1.00 97.00 187 ILE A N 1
ATOM 1488 C CA . ILE A 1 187 ? 15.000 -7.323 -15.672 1.00 97.00 187 ILE A CA 1
ATOM 1489 C C . ILE A 1 187 ? 16.044 -7.317 -14.547 1.00 97.00 187 ILE A C 1
ATOM 1491 O O . ILE A 1 187 ? 16.206 -8.308 -13.832 1.00 97.00 187 ILE A O 1
ATOM 1495 N N . ASN A 1 188 ? 16.730 -6.192 -14.346 1.00 96.81 188 ASN A N 1
ATOM 1496 C CA . ASN A 1 188 ? 17.746 -6.065 -13.303 1.00 96.81 188 ASN A CA 1
ATOM 1497 C C . ASN A 1 188 ? 17.162 -6.170 -11.884 1.00 96.81 188 ASN A C 1
ATOM 1499 O O . ASN A 1 188 ? 17.769 -6.813 -11.025 1.00 96.81 188 ASN A O 1
ATOM 1503 N N . ASP A 1 189 ? 15.995 -5.572 -11.624 1.00 95.81 189 ASP A N 1
ATOM 1504 C CA . ASP A 1 189 ? 15.287 -5.716 -10.344 1.00 95.81 189 ASP A CA 1
ATOM 1505 C C . ASP A 1 189 ? 14.884 -7.174 -10.090 1.00 95.81 189 ASP A C 1
ATOM 1507 O O . ASP A 1 189 ? 15.112 -7.703 -9.000 1.00 95.81 189 ASP A O 1
ATOM 1511 N N . SER A 1 190 ? 14.382 -7.858 -11.120 1.00 96.44 190 SER A N 1
ATOM 1512 C CA . SER A 1 190 ? 14.033 -9.281 -11.054 1.00 96.44 190 SER A CA 1
ATOM 1513 C C . SER A 1 190 ? 15.254 -10.145 -10.724 1.00 96.44 190 SER A C 1
ATOM 1515 O O . SER A 1 190 ? 15.218 -10.942 -9.786 1.00 96.44 190 SER A O 1
ATOM 1517 N N . ARG A 1 191 ? 16.389 -9.914 -11.401 1.00 96.81 191 ARG A N 1
ATOM 1518 C CA . ARG A 1 191 ? 17.661 -10.599 -11.114 1.00 96.81 191 ARG A CA 1
ATOM 1519 C C . ARG A 1 191 ? 18.132 -10.354 -9.678 1.00 96.81 191 ARG A C 1
ATOM 1521 O O . ARG A 1 191 ? 18.564 -11.282 -8.995 1.00 96.81 191 ARG A O 1
ATOM 1528 N N . ARG A 1 192 ? 18.034 -9.111 -9.195 1.00 95.88 192 ARG A N 1
ATOM 1529 C CA . ARG A 1 192 ? 18.394 -8.753 -7.815 1.00 95.88 192 ARG A CA 1
ATOM 1530 C C . ARG A 1 192 ? 17.513 -9.483 -6.799 1.00 95.88 192 ARG A C 1
ATOM 1532 O O . ARG A 1 192 ? 18.036 -9.992 -5.810 1.00 95.88 192 ARG A O 1
ATOM 1539 N N . LYS A 1 193 ? 16.199 -9.553 -7.037 1.00 94.44 193 LYS A N 1
ATOM 1540 C CA . LYS A 1 193 ? 15.249 -10.275 -6.177 1.00 94.44 193 LYS A CA 1
ATOM 1541 C C . LYS A 1 193 ? 15.582 -11.761 -6.093 1.00 94.44 193 LYS A C 1
ATOM 1543 O O . LYS A 1 193 ? 15.704 -12.265 -4.983 1.00 94.44 193 LYS A O 1
ATOM 1548 N N . LEU A 1 194 ? 15.822 -12.416 -7.231 1.00 97.06 194 LEU A N 1
ATOM 1549 C CA . LEU A 1 194 ? 16.218 -13.829 -7.276 1.00 97.06 194 LEU A CA 1
ATOM 1550 C C . LEU A 1 194 ? 17.481 -14.092 -6.446 1.00 97.06 194 LEU A C 1
ATOM 1552 O O . LEU A 1 194 ? 17.496 -14.989 -5.603 1.00 97.06 194 LEU A O 1
ATOM 1556 N N . LYS A 1 195 ? 18.513 -13.253 -6.606 1.00 96.94 195 LYS A N 1
ATOM 1557 C CA . LYS A 1 195 ? 19.753 -13.358 -5.823 1.00 96.94 195 LYS A CA 1
ATOM 1558 C C . LYS A 1 195 ? 19.501 -13.214 -4.318 1.00 96.94 195 LYS A C 1
ATOM 1560 O O . LYS A 1 195 ? 20.048 -13.979 -3.527 1.00 96.94 195 LYS A O 1
ATOM 1565 N N . ASN A 1 196 ? 18.671 -12.254 -3.914 1.00 96.06 196 ASN A N 1
ATOM 1566 C CA . ASN A 1 196 ? 18.362 -12.021 -2.504 1.00 96.06 196 ASN A CA 1
ATOM 1567 C C . ASN A 1 196 ? 17.585 -13.186 -1.876 1.00 96.06 196 ASN A C 1
ATOM 1569 O O . ASN A 1 196 ? 17.898 -13.573 -0.750 1.00 96.06 196 ASN A O 1
ATOM 1573 N N . THR A 1 197 ? 16.620 -13.761 -2.598 1.00 96.25 197 THR A N 1
ATOM 1574 C CA . THR A 1 197 ? 15.866 -14.939 -2.146 1.00 96.25 197 THR A CA 1
ATOM 1575 C C . THR A 1 197 ? 16.798 -16.129 -1.942 1.00 96.25 197 THR A C 1
ATOM 1577 O O . THR A 1 197 ? 16.853 -16.667 -0.840 1.00 96.25 197 THR A O 1
ATOM 1580 N N . ALA A 1 198 ? 17.639 -16.446 -2.932 1.00 97.62 198 ALA A N 1
ATOM 1581 C CA . ALA A 1 198 ? 18.597 -17.548 -2.836 1.00 97.62 198 ALA A CA 1
ATOM 1582 C C . ALA A 1 198 ? 19.550 -17.408 -1.632 1.00 97.62 198 ALA A C 1
ATOM 1584 O O . ALA A 1 198 ? 19.818 -18.376 -0.915 1.00 97.62 198 ALA A O 1
ATOM 1585 N N . ILE A 1 199 ? 20.041 -16.190 -1.367 1.00 97.19 199 ILE A N 1
ATOM 1586 C CA . ILE A 1 199 ? 20.887 -15.905 -0.198 1.00 97.19 199 ILE A CA 1
ATOM 1587 C C . ILE A 1 199 ? 20.103 -16.092 1.106 1.00 97.19 199 ILE A C 1
ATOM 1589 O O . ILE A 1 199 ? 20.633 -16.666 2.059 1.00 97.19 199 ILE A O 1
ATOM 1593 N N . ASN A 1 200 ? 18.861 -15.611 1.178 1.00 96.56 200 ASN A N 1
ATOM 1594 C CA . ASN A 1 200 ? 18.042 -15.743 2.380 1.00 96.56 200 ASN A CA 1
ATOM 1595 C C . ASN A 1 200 ? 17.691 -17.210 2.673 1.00 96.56 200 ASN A C 1
ATOM 1597 O O . ASN A 1 200 ? 17.811 -17.648 3.816 1.00 96.56 200 ASN A O 1
ATOM 1601 N N . ASP A 1 201 ? 17.356 -17.992 1.649 1.00 97.19 201 ASP A N 1
ATOM 1602 C CA . ASP A 1 201 ? 17.072 -19.423 1.786 1.00 97.19 201 ASP A CA 1
ATOM 1603 C C . ASP A 1 201 ? 18.312 -20.196 2.229 1.00 97.19 201 ASP A C 1
ATOM 1605 O O . ASP A 1 201 ? 18.236 -21.061 3.102 1.00 97.19 201 ASP A O 1
ATOM 1609 N N . LYS A 1 202 ? 19.490 -19.837 1.703 1.00 97.50 202 LYS A N 1
ATOM 1610 C CA . LYS A 1 202 ? 20.771 -20.367 2.190 1.00 97.50 202 LYS A CA 1
ATOM 1611 C C . LYS A 1 202 ? 20.982 -20.049 3.674 1.00 97.50 202 LYS A C 1
ATOM 1613 O O . LYS A 1 202 ? 21.343 -20.941 4.436 1.00 97.50 202 LYS A O 1
ATOM 1618 N N . LYS A 1 203 ? 20.726 -18.809 4.108 1.00 96.81 203 LYS A N 1
ATOM 1619 C CA . LYS A 1 203 ? 20.814 -18.418 5.529 1.00 96.81 203 LYS A CA 1
ATOM 1620 C C . LYS A 1 203 ? 19.806 -19.175 6.398 1.00 96.81 203 LYS A C 1
ATOM 1622 O O . LYS A 1 203 ? 20.147 -19.596 7.497 1.00 96.81 203 LYS A O 1
ATOM 1627 N N . LYS A 1 204 ? 18.578 -19.373 5.912 1.00 96.25 204 LYS A N 1
ATOM 1628 C CA . LYS A 1 204 ? 17.528 -20.114 6.622 1.00 96.25 204 LYS A CA 1
ATOM 1629 C C . LYS A 1 204 ? 17.882 -21.593 6.783 1.00 96.25 204 LYS A C 1
ATOM 1631 O O . LYS A 1 204 ? 17.696 -22.118 7.871 1.00 96.25 204 LYS A O 1
ATOM 1636 N N . ARG A 1 205 ? 18.438 -22.232 5.747 1.00 96.75 205 ARG A N 1
ATOM 1637 C CA . ARG A 1 205 ? 18.935 -23.618 5.816 1.00 96.75 205 ARG A CA 1
ATOM 1638 C C . ARG A 1 205 ? 20.045 -23.783 6.851 1.00 96.75 205 ARG A C 1
ATOM 1640 O O . ARG A 1 205 ? 19.978 -24.706 7.644 1.00 96.75 205 ARG A O 1
ATOM 1647 N N . ARG A 1 206 ? 21.011 -22.859 6.884 1.00 95.81 206 ARG A N 1
ATOM 1648 C CA . ARG A 1 206 ? 22.095 -22.878 7.881 1.00 95.81 206 ARG A CA 1
ATOM 1649 C C . ARG A 1 206 ? 21.582 -22.755 9.315 1.00 95.81 206 ARG A C 1
ATOM 1651 O O . ARG A 1 206 ? 22.027 -23.513 10.155 1.00 95.81 206 ARG A O 1
ATOM 1658 N N . ARG A 1 207 ? 20.638 -21.842 9.577 1.00 95.31 207 ARG A N 1
ATOM 1659 C CA . ARG A 1 207 ? 20.023 -21.711 10.912 1.00 95.31 207 ARG A CA 1
ATOM 1660 C C . ARG A 1 207 ? 19.319 -22.992 11.341 1.00 95.31 207 ARG A C 1
ATOM 1662 O O . ARG A 1 207 ? 19.640 -23.507 12.390 1.00 95.31 207 ARG A O 1
ATOM 1669 N N . ARG A 1 208 ? 18.479 -23.557 10.467 1.00 95.44 208 ARG A N 1
ATOM 1670 C CA . ARG A 1 208 ? 17.806 -24.834 10.742 1.00 95.44 208 ARG A CA 1
ATOM 1671 C C . ARG A 1 208 ? 18.791 -25.958 11.044 1.00 95.44 208 ARG A C 1
ATOM 1673 O O . ARG A 1 208 ? 18.545 -26.727 11.949 1.00 95.44 208 ARG A O 1
ATOM 1680 N N . ALA A 1 209 ? 19.888 -26.050 10.289 1.00 94.88 209 ALA A N 1
ATOM 1681 C CA . ALA A 1 209 ? 20.916 -27.055 10.545 1.00 94.88 209 ALA A CA 1
ATOM 1682 C C . ALA A 1 209 ? 21.545 -26.897 11.939 1.00 94.88 209 ALA A C 1
ATOM 1684 O O . ALA A 1 209 ? 21.767 -27.897 12.600 1.00 94.88 209 ALA A O 1
ATOM 1685 N N . VAL A 1 210 ? 21.782 -25.661 12.392 1.00 93.56 210 VAL A N 1
ATOM 1686 C CA . VAL A 1 210 ? 22.246 -25.386 13.762 1.00 93.56 210 VAL A CA 1
ATOM 1687 C C . VAL A 1 210 ? 21.170 -25.735 14.792 1.00 93.56 210 VAL A C 1
ATOM 1689 O O . VAL A 1 210 ? 21.489 -26.386 15.774 1.00 93.56 210 VAL A O 1
ATOM 1692 N N . ASP A 1 211 ? 19.908 -25.371 14.543 1.00 93.00 211 ASP A N 1
ATOM 1693 C CA . ASP A 1 211 ? 18.779 -25.701 15.428 1.00 93.00 211 ASP A CA 1
ATOM 1694 C C . ASP A 1 211 ? 18.573 -27.226 15.576 1.00 93.00 211 ASP A C 1
ATOM 1696 O O . ASP A 1 211 ? 17.985 -27.656 16.553 1.00 93.00 211 ASP A O 1
ATOM 1700 N N . PHE A 1 212 ? 19.035 -28.041 14.614 1.00 90.75 212 PHE A N 1
ATOM 1701 C CA . PHE A 1 212 ? 19.028 -29.511 14.701 1.00 90.75 212 PHE A CA 1
ATOM 1702 C C . PHE A 1 212 ? 20.234 -30.098 15.452 1.00 90.75 212 PHE A C 1
ATOM 1704 O O . PHE A 1 212 ? 20.237 -31.292 15.734 1.00 90.75 212 PHE A O 1
ATOM 1711 N N . MET A 1 213 ? 21.280 -29.307 15.705 1.00 90.31 213 MET A N 1
ATOM 1712 C CA . MET A 1 213 ? 22.489 -29.749 16.413 1.00 90.31 213 MET A CA 1
ATOM 1713 C C . MET A 1 213 ? 22.472 -29.414 17.911 1.00 90.31 213 MET A C 1
ATOM 1715 O O . MET A 1 213 ? 23.351 -29.886 18.629 1.00 90.31 213 MET A O 1
ATOM 1719 N N . ILE A 1 214 ? 21.529 -28.578 18.354 1.00 80.06 214 ILE A N 1
ATOM 1720 C CA . ILE A 1 214 ? 21.291 -28.196 19.755 1.00 80.06 214 ILE A CA 1
ATOM 1721 C C . ILE A 1 214 ? 20.114 -29.017 20.272 1.00 80.06 214 ILE A C 1
ATOM 1723 O O . ILE A 1 214 ? 20.222 -29.523 21.407 1.00 80.06 214 ILE A O 1
#